Protein AF-0000000087746411 (afdb_homodimer)

Solvent-accessible surface area (backbone atoms only — not comparable to full-atom values): 18652 Å² total; per-residue (Å²): 129,82,69,64,44,38,65,48,53,48,48,49,44,59,66,48,56,76,48,62,50,35,29,86,57,81,74,53,69,68,58,51,48,56,21,48,53,40,20,49,51,41,71,32,63,93,66,43,63,28,45,40,37,30,30,57,72,47,72,63,37,49,50,29,51,44,63,33,34,79,50,75,46,65,67,40,37,76,39,44,34,38,38,25,24,25,55,87,52,30,46,53,36,83,93,77,55,51,72,39,24,50,35,30,42,27,32,19,50,46,36,24,48,52,36,30,36,36,70,63,29,31,32,28,92,41,57,72,53,51,58,65,52,44,35,61,58,26,57,50,54,90,60,49,39,75,62,35,40,35,40,36,26,34,41,59,56,82,82,70,66,68,82,86,84,58,73,55,66,78,76,34,46,29,80,37,49,109,128,83,68,64,44,37,64,49,52,48,48,49,46,61,65,48,54,76,48,62,51,34,28,85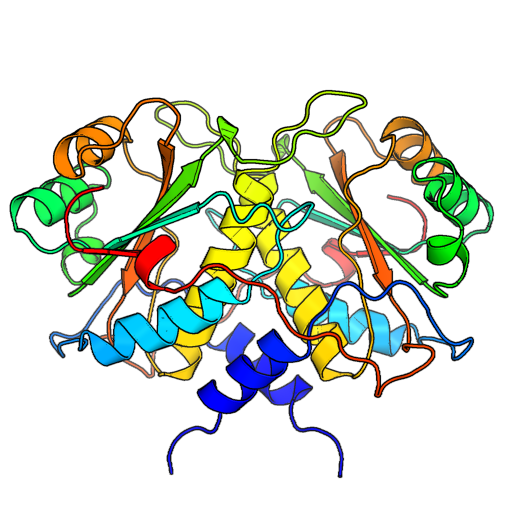,58,82,75,52,69,68,58,52,48,55,22,49,52,41,20,50,52,41,70,33,63,92,66,46,64,30,46,39,36,29,30,55,74,47,73,63,37,49,48,28,51,43,62,34,34,81,47,74,46,65,69,40,38,76,38,42,34,39,37,24,25,24,57,88,51,30,48,53,36,82,93,76,55,53,71,39,28,50,36,32,41,26,31,19,51,45,36,24,47,52,36,29,35,37,69,63,28,31,30,25,90,42,59,73,53,51,57,65,51,45,36,61,57,26,56,51,54,90,60,50,40,76,62,34,39,34,42,35,26,34,42,59,55,82,80,70,67,70,80,85,85,60,74,54,66,78,76,34,46,29,80,38,48,108

pLDDT: mean 97.4, std 6.21, range [35.0, 99.0]

Radius of gyration: 19.49 Å; Cα contacts (8 Å, |Δi|>4): 731; chains: 2; bounding box: 37×57×51 Å

Foldseek 3Di:
DPPCVVVVVVVLVFLADAFQAFDPDDDDPVLLVQLLVQLVVFDADVRLLFKDKDKDDDPLLLCLVCVQPVDDSLNNFNIKIFIKGQQVSHDADDPPRRGCRCVRSVRSVVSSSSSLVVVQKYKHWAQRGDFPSNCVSRVPDPRIGRRTMIRIHHHPDSVPRDGDDDDDPVVVDDDPDD/DPPCVVVVLVVLVFLADAFQAFDPDDDDPVLLVQLLVQLVVFDADVRLLFKDKDKDDDPLLLCLVCVQPVDDSLNNFNIKIFIKGQQVSHDADDPPRRGCRCVRSVRSVVSSSSSLVVVQKYKHWDQRGDFPSNCVSRVPDPRIGRRTMIRIHHHPDSVPRDGDDDDDPVVPDDDPDD

Secondary structure (DSSP, 8-state):
---THHHHHHHHHHH--B---B-SPPPPHHHHHHHHHHHHT---GGG---EEEEEP-SHHHHHHHHHHS--SGGGG-SEEEEEEEEGGGS-B-TTT--B-HHHHHHHHHHHHHHHHHHTT-EE--B--S-HHHHHHHHTPPTTEEEEEEEEEE-BSSTT-PPPP----HHHHEEES--/---THHHHHHHHHHH--B---B-SPPPPHHHHHHHHHHHHT---GGG---EEEEEP-SHHHHHHHHHHS--SGGGG-SEEEEEEEEGGGS-B-TTT--B-HHHHHHHHHHHHHHHHHHTT-EE--B--S-HHHHHHHHTPPTTEEEEEEEEEE-BSSTT-PPPP----HHHHEEES--

Sequence (356 aa):
MQSNAYPQLYRLSQLRYSCRDYSDRPVSRDTLRSVLDVARLAPSACNRQPWVFLVADSAEQREAITGSYDRQWIRTAPEFIVACGIHDEAWHRGCDGKDHTDVDLSIAIEHLCLAATSLELGTCWVCNFVPAPIAEAFGLPAGVEPVAIIPIGYPADPQAVPEKKRKSLDEIVRWGKFMQSNAYPQLYRLSQLRYSCRDYSDRPVSRDTLRSVLDVARLAPSACNRQPWVFLVADSAEQREAITGSYDRQWIRTAPEFIVACGIHDEAWHRGCDGKDHTDVDLSIAIEHLCLAATSLELGTCWVCNFVPAPIAEAFGLPAGVEPVAIIPIGYPADPQAVPEKKRKSLDEIVRWGKF

Structure (mmCIF, N/CA/C/O backbone):
data_AF-0000000087746411-model_v1
#
loop_
_entity.id
_entity.type
_entity.pdbx_description
1 polymer Nitroreductase
#
loop_
_atom_site.group_PDB
_atom_site.id
_atom_site.type_symbol
_atom_site.label_atom_id
_atom_site.label_alt_id
_atom_site.label_comp_id
_atom_site.label_asym_id
_atom_site.label_entity_id
_atom_site.label_seq_id
_atom_site.pdbx_PDB_ins_code
_atom_site.Cartn_x
_atom_site.Cartn_y
_atom_site.Cartn_z
_atom_site.occupancy
_atom_site.B_iso_or_equiv
_atom_site.auth_seq_id
_atom_site.auth_comp_id
_atom_site.auth_asym_id
_atom_site.auth_atom_id
_atom_site.pdbx_PDB_model_num
ATOM 1 N N . MET A 1 1 ? -9.594 -0.313 27.875 1 35.03 1 MET A N 1
ATOM 2 C CA . MET A 1 1 ? -8.703 -1.418 27.531 1 35.03 1 MET A CA 1
ATOM 3 C C . MET A 1 1 ? -7.945 -1.127 26.234 1 35.03 1 MET A C 1
ATOM 5 O O . MET A 1 1 ? -8.555 -0.848 25.203 1 35.03 1 MET A O 1
ATOM 9 N N . GLN A 1 2 ? -6.711 -0.755 26.25 1 52.28 2 GLN A N 1
ATOM 10 C CA . GLN A 1 2 ? -5.977 -0.068 25.203 1 52.28 2 GLN A CA 1
ATOM 11 C C . GLN A 1 2 ? -5.871 -0.937 23.953 1 52.28 2 GLN A C 1
ATOM 13 O O . GLN A 1 2 ? -5.504 -2.109 24.031 1 52.28 2 GLN A O 1
ATOM 18 N N . SER A 1 3 ? -6.664 -0.689 22.859 1 76.12 3 SER A N 1
ATOM 19 C CA . SER A 1 3 ? -6.746 -1.493 21.641 1 76.12 3 SER A CA 1
ATOM 20 C C . SER A 1 3 ? -5.375 -2.021 21.234 1 76.12 3 SER A C 1
ATOM 22 O O . SER A 1 3 ? -4.375 -1.305 21.328 1 76.12 3 SER A O 1
ATOM 24 N N . ASN A 1 4 ? -5.152 -3.387 21.406 1 91.88 4 ASN A N 1
ATOM 25 C CA . ASN A 1 4 ? -3.912 -4.031 20.984 1 91.88 4 ASN A CA 1
ATOM 26 C C . ASN A 1 4 ? -3.713 -3.938 19.469 1 91.88 4 ASN A C 1
ATOM 28 O O . ASN A 1 4 ? -2.891 -4.66 18.906 1 91.88 4 ASN A O 1
ATOM 32 N N . ALA A 1 5 ? -4.5 -3.023 18.953 1 95.31 5 ALA A N 1
ATOM 33 C CA . ALA A 1 5 ? -4.5 -2.949 17.5 1 95.31 5 ALA A CA 1
ATOM 34 C C . ALA A 1 5 ? -3.16 -2.438 16.969 1 95.31 5 ALA A C 1
ATOM 36 O O . ALA A 1 5 ? -2.578 -3.027 16.062 1 95.31 5 ALA A O 1
ATOM 37 N N . TYR A 1 6 ? -2.615 -1.4 17.609 1 97.81 6 TYR A N 1
ATOM 38 C CA . TYR A 1 6 ? -1.377 -0.81 17.109 1 97.81 6 TYR A CA 1
ATOM 39 C C . TYR A 1 6 ? -0.201 -1.757 17.328 1 97.81 6 TYR A C 1
ATOM 41 O O . TYR A 1 6 ? 0.521 -2.076 16.375 1 97.81 6 TYR A O 1
ATOM 49 N N . PRO A 1 7 ? -0.023 -2.264 18.5 1 97.5 7 PRO A N 1
ATOM 50 C CA . PRO A 1 7 ? 1.103 -3.188 18.656 1 97.5 7 PRO A CA 1
ATOM 51 C C . PRO A 1 7 ? 1.005 -4.398 17.734 1 97.5 7 PRO A C 1
ATOM 53 O O . PRO A 1 7 ? 2.027 -4.918 17.281 1 97.5 7 PRO A O 1
ATOM 56 N N . GLN A 1 8 ? -0.146 -4.824 17.469 1 97.25 8 GLN A N 1
ATOM 57 C CA . GLN A 1 8 ? -0.32 -5.977 16.594 1 97.25 8 GLN A CA 1
ATOM 58 C C . GLN A 1 8 ? 0.02 -5.625 15.148 1 97.25 8 GLN A C 1
ATOM 60 O O . GLN A 1 8 ? 0.644 -6.418 14.438 1 97.25 8 GLN A O 1
ATOM 65 N N . LEU A 1 9 ? -0.445 -4.445 14.703 1 98.44 9 LEU A N 1
ATOM 66 C CA . LEU A 1 9 ? -0.088 -4.004 13.359 1 98.44 9 LEU A CA 1
ATOM 67 C C . LEU A 1 9 ? 1.418 -3.801 13.234 1 98.44 9 LEU A C 1
ATOM 69 O O . LEU A 1 9 ? 2.018 -4.168 12.219 1 98.44 9 LEU A O 1
ATOM 73 N N . TYR A 1 10 ? 2.006 -3.211 14.25 1 98.19 10 TYR A N 1
ATOM 74 C CA . TYR A 1 10 ? 3.449 -3 14.258 1 98.19 10 TYR A CA 1
ATOM 75 C C . TYR A 1 10 ? 4.191 -4.324 14.148 1 98.19 10 TYR A C 1
ATOM 77 O O . TYR A 1 10 ? 5.121 -4.457 13.344 1 98.19 10 TYR A O 1
ATOM 85 N N . ARG A 1 11 ? 3.76 -5.258 14.898 1 97.12 11 ARG A N 1
ATOM 86 C CA . ARG A 1 11 ? 4.383 -6.578 14.875 1 97.12 11 ARG A CA 1
ATOM 87 C C . ARG A 1 11 ? 4.207 -7.242 13.516 1 97.12 11 ARG A C 1
ATOM 89 O O . ARG A 1 11 ? 5.141 -7.848 12.984 1 97.12 11 ARG A O 1
ATOM 96 N N . LEU A 1 12 ? 3.016 -7.141 12.984 1 97.88 12 LEU A N 1
ATOM 97 C CA . LEU A 1 12 ? 2.754 -7.699 11.664 1 97.88 12 LEU A CA 1
ATOM 98 C C . LEU A 1 12 ? 3.686 -7.09 10.625 1 97.88 12 LEU A C 1
ATOM 100 O O . LEU A 1 12 ? 4.188 -7.797 9.742 1 97.88 12 LEU A O 1
ATOM 104 N N . SER A 1 13 ? 3.895 -5.762 10.703 1 98.38 13 SER A N 1
ATOM 105 C CA . SER A 1 13 ? 4.785 -5.055 9.789 1 98.38 13 SER A CA 1
ATOM 106 C C . SER A 1 13 ? 6.23 -5.508 9.961 1 98.38 13 SER A C 1
ATOM 108 O O . SER A 1 13 ? 6.996 -5.535 8.992 1 98.38 13 SER A O 1
ATOM 110 N N . GLN A 1 14 ? 6.621 -5.906 11.156 1 97.69 14 GLN A N 1
ATOM 111 C CA . GLN A 1 14 ? 7.953 -6.43 11.438 1 97.69 14 GLN A CA 1
ATOM 112 C C . GLN A 1 14 ? 8.117 -7.848 10.891 1 97.69 14 GLN A C 1
ATOM 114 O O . GLN A 1 14 ? 9.195 -8.219 10.43 1 97.69 14 GLN A O 1
ATOM 119 N N . LEU A 1 15 ? 7.047 -8.57 10.969 1 97.81 15 LEU A N 1
ATOM 120 C CA . LEU A 1 15 ? 7.09 -9.984 10.609 1 97.81 15 LEU A CA 1
ATOM 121 C C . LEU A 1 15 ? 7 -10.164 9.102 1 97.81 15 LEU A C 1
ATOM 123 O O . LEU A 1 15 ? 7.484 -11.164 8.555 1 97.81 15 LEU A O 1
ATOM 127 N N . ARG A 1 16 ? 6.305 -9.219 8.43 1 98.44 16 ARG A N 1
ATOM 128 C CA . ARG A 1 16 ? 6.262 -9.273 6.969 1 98.44 16 ARG A CA 1
ATOM 129 C C . ARG A 1 16 ? 7.652 -9.109 6.375 1 98.44 16 ARG A C 1
ATOM 131 O O . ARG A 1 16 ? 8.367 -8.164 6.715 1 98.44 16 ARG A O 1
ATOM 138 N N . TYR A 1 17 ? 8.102 -9.992 5.516 1 98.44 17 TYR A N 1
ATOM 139 C CA . TYR A 1 17 ? 9.383 -9.922 4.812 1 98.44 17 TYR A CA 1
ATOM 140 C C . TYR A 1 17 ? 9.273 -10.547 3.424 1 98.44 17 TYR A C 1
ATOM 142 O O . TYR A 1 17 ? 8.258 -11.164 3.094 1 98.44 17 TYR A O 1
ATOM 150 N N . SER A 1 18 ? 10.25 -10.266 2.631 1 98.62 18 SER A N 1
ATOM 151 C CA . SER A 1 18 ? 10.312 -10.93 1.332 1 98.62 18 SER A CA 1
ATOM 152 C C . SER A 1 18 ? 10.766 -12.375 1.471 1 98.62 18 SER A C 1
ATOM 154 O O . SER A 1 18 ? 11.961 -12.656 1.489 1 98.62 18 SER A O 1
ATOM 156 N N . CYS A 1 19 ? 9.781 -13.258 1.541 1 98.75 19 CYS A N 1
ATOM 157 C CA . CYS A 1 19 ? 10.047 -14.688 1.674 1 98.75 19 CYS A CA 1
ATOM 158 C C . CYS A 1 19 ? 10.5 -15.281 0.346 1 98.75 19 CYS A C 1
ATOM 160 O O . CYS A 1 19 ? 9.812 -15.141 -0.667 1 98.75 19 CYS A O 1
ATOM 162 N N . ARG A 1 20 ? 11.617 -15.992 0.37 1 98.56 20 ARG A N 1
ATOM 163 C CA . ARG A 1 20 ? 12.164 -16.516 -0.879 1 98.56 20 ARG A CA 1
ATOM 164 C C . ARG A 1 20 ? 12.547 -17.984 -0.738 1 98.56 20 ARG A C 1
ATOM 166 O O . ARG A 1 20 ? 13.453 -18.469 -1.42 1 98.56 20 ARG A O 1
ATOM 173 N N . ASP A 1 21 ? 11.984 -18.609 0.173 1 98.69 21 ASP A N 1
ATOM 174 C CA . ASP A 1 21 ? 12.117 -20.031 0.432 1 98.69 21 ASP A CA 1
ATOM 175 C C . ASP A 1 21 ? 10.852 -20.594 1.086 1 98.69 21 ASP A C 1
ATOM 177 O O . ASP A 1 21 ? 10.562 -20.281 2.242 1 98.69 21 ASP A O 1
ATOM 181 N N . TYR A 1 22 ? 10.117 -21.5 0.367 1 98.75 22 TYR A N 1
ATOM 182 C CA . TYR A 1 22 ? 8.812 -21.969 0.819 1 98.75 22 T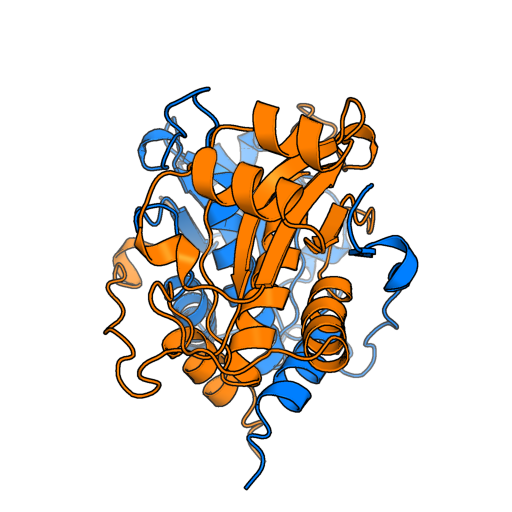YR A CA 1
ATOM 183 C C . TYR A 1 22 ? 8.836 -23.469 1.088 1 98.75 22 TYR A C 1
ATOM 185 O O . TYR A 1 22 ? 9.586 -24.219 0.452 1 98.75 22 TYR A O 1
ATOM 193 N N . SER A 1 23 ? 8.062 -23.859 2.033 1 98.44 23 SER A N 1
ATOM 194 C CA . SER A 1 23 ? 7.84 -25.281 2.262 1 98.44 23 SER A CA 1
ATOM 195 C C . SER A 1 23 ? 6.922 -25.875 1.203 1 98.44 23 SER A C 1
ATOM 197 O O . SER A 1 23 ? 6.324 -25.141 0.408 1 98.44 23 SER A O 1
ATOM 199 N N . ASP A 1 24 ? 6.676 -27.188 1.281 1 96.94 24 ASP A N 1
ATOM 200 C CA . ASP A 1 24 ? 5.805 -27.875 0.335 1 96.94 24 ASP A CA 1
ATOM 201 C C . ASP A 1 24 ? 4.367 -27.906 0.844 1 96.94 24 ASP A C 1
ATOM 203 O O . ASP A 1 24 ? 3.484 -28.469 0.183 1 96.94 24 ASP A O 1
ATOM 207 N N . ARG A 1 25 ? 4.152 -27.312 1.982 1 97.81 25 ARG A N 1
ATOM 208 C CA . ARG A 1 25 ? 2.793 -27.297 2.514 1 97.81 25 ARG A CA 1
ATOM 209 C C . ARG A 1 25 ? 1.85 -26.547 1.573 1 97.81 25 ARG A C 1
ATOM 211 O O . ARG A 1 25 ? 2.111 -25.406 1.199 1 97.81 25 ARG A O 1
ATOM 218 N N . PRO A 1 26 ? 0.8 -27.25 1.175 1 97.75 26 PRO A N 1
ATOM 219 C CA . PRO A 1 26 ? -0.114 -26.594 0.241 1 97.75 26 PRO A CA 1
ATOM 220 C C . PRO A 1 26 ? -0.865 -25.422 0.879 1 97.75 26 PRO A C 1
ATOM 222 O O . PRO A 1 26 ? -1.064 -25.406 2.096 1 97.75 26 PRO A O 1
ATOM 225 N N . VAL A 1 27 ? -1.202 -24.5 0.091 1 98.62 27 VAL A N 1
ATOM 226 C CA . VAL A 1 27 ? 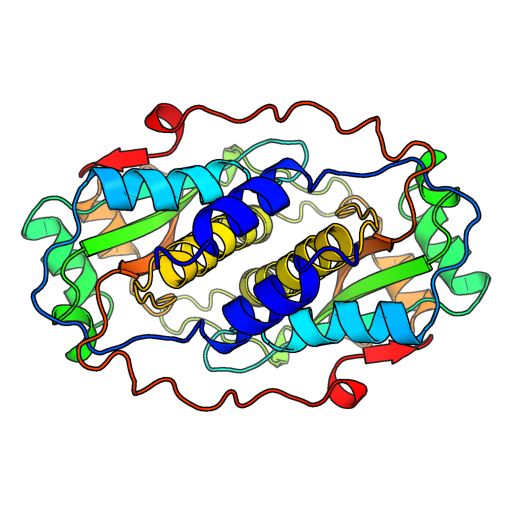-2.09 -23.406 0.476 1 98.62 27 VAL A CA 1
ATOM 227 C C . VAL A 1 27 ? -3.482 -23.656 -0.101 1 98.62 27 VAL A C 1
ATOM 229 O O . VAL A 1 27 ? -3.646 -23.766 -1.317 1 98.62 27 VAL A O 1
ATOM 232 N N . SER A 1 28 ? -4.449 -23.703 0.677 1 98.38 28 SER A N 1
ATOM 233 C CA . SER A 1 28 ? -5.797 -24 0.205 1 98.38 28 SER A CA 1
ATOM 234 C C . SER A 1 28 ? -6.398 -22.797 -0.538 1 98.38 28 SER A C 1
ATOM 236 O O . SER A 1 28 ? -6.008 -21.656 -0.303 1 98.38 28 SER A O 1
ATOM 238 N N . ARG A 1 29 ? -7.32 -23.094 -1.35 1 97.94 29 ARG A N 1
ATOM 239 C CA . ARG A 1 29 ? -8.055 -22.031 -2.035 1 97.94 29 ARG A CA 1
ATOM 240 C C . ARG A 1 29 ? -8.758 -21.125 -1.038 1 97.94 29 ARG A C 1
ATOM 242 O O . ARG A 1 29 ? -8.844 -19.906 -1.247 1 97.94 29 ARG A O 1
ATOM 249 N N . ASP A 1 30 ? -9.297 -21.703 -0.008 1 98.38 30 ASP A N 1
ATOM 250 C CA . ASP A 1 30 ? -9.984 -20.922 1.017 1 98.38 30 ASP A CA 1
ATOM 251 C C . ASP A 1 30 ? -9.023 -19.938 1.684 1 98.38 30 ASP A C 1
ATOM 253 O O . ASP A 1 30 ? -9.398 -18.797 1.98 1 98.38 30 ASP A O 1
ATOM 257 N N . THR A 1 31 ? -7.824 -20.375 1.965 1 98.69 31 THR A N 1
ATOM 258 C CA . THR A 1 31 ? -6.809 -19.5 2.539 1 98.69 31 THR A CA 1
ATOM 259 C C . THR A 1 31 ? -6.473 -18.359 1.585 1 98.69 31 THR A C 1
ATOM 261 O O . THR A 1 31 ? -6.383 -17.203 2 1 98.69 31 THR A O 1
ATOM 264 N N . LEU A 1 32 ? -6.332 -18.688 0.302 1 98.88 32 LEU A N 1
ATOM 265 C CA . LEU A 1 32 ? -6.066 -17.656 -0.694 1 98.88 32 LEU A CA 1
ATOM 266 C C . LEU A 1 32 ? -7.219 -16.656 -0.769 1 98.88 32 LEU A C 1
ATOM 268 O O . LEU A 1 32 ? -7 -15.453 -0.882 1 98.88 32 LEU A O 1
ATOM 272 N N . ARG A 1 33 ? -8.43 -17.172 -0.686 1 98.75 33 ARG A N 1
ATOM 273 C CA . ARG A 1 33 ? -9.594 -16.297 -0.712 1 98.75 33 ARG A CA 1
ATOM 274 C C . ARG A 1 33 ? -9.609 -15.359 0.494 1 98.75 33 ARG A C 1
ATOM 276 O O . ARG A 1 33 ? -9.969 -14.188 0.375 1 98.75 33 ARG A O 1
ATOM 283 N N . SER A 1 34 ? -9.242 -15.891 1.653 1 98.75 34 SER A N 1
ATOM 284 C CA . SER A 1 34 ? -9.18 -15.062 2.857 1 98.75 34 SER A CA 1
ATOM 285 C C . SER A 1 34 ? -8.18 -13.93 2.699 1 98.75 34 SER A C 1
ATOM 287 O O . SER A 1 34 ? -8.461 -12.789 3.07 1 98.75 34 SER A O 1
ATOM 289 N N . VAL A 1 35 ? -7.051 -14.227 2.154 1 98.88 35 VAL A N 1
ATOM 290 C CA . VAL A 1 35 ? -5.992 -13.25 1.918 1 98.88 35 VAL A CA 1
ATOM 291 C C . VAL A 1 35 ? -6.48 -12.188 0.928 1 98.88 35 VAL A C 1
ATOM 293 O O . VAL A 1 35 ? -6.32 -10.992 1.162 1 98.88 35 VAL A O 1
ATOM 296 N N . LEU A 1 36 ? -7.109 -12.633 -0.107 1 98.94 36 LEU A N 1
ATOM 297 C CA . LEU A 1 36 ? -7.574 -11.75 -1.17 1 98.94 36 LEU A CA 1
ATOM 298 C C . LEU A 1 36 ? -8.766 -10.922 -0.702 1 98.94 36 LEU A C 1
ATOM 300 O O . LEU A 1 36 ? -9 -9.82 -1.217 1 98.94 36 LEU A O 1
ATOM 304 N N . ASP A 1 37 ? -9.508 -11.414 0.252 1 98.81 37 ASP A N 1
ATOM 305 C CA . ASP A 1 37 ? -10.633 -10.664 0.788 1 98.81 37 ASP A CA 1
ATOM 306 C C . ASP A 1 37 ? -10.164 -9.398 1.506 1 98.81 37 ASP A C 1
ATOM 308 O O . ASP A 1 37 ? -10.859 -8.383 1.515 1 98.81 37 ASP A O 1
ATOM 312 N N . VAL A 1 38 ? -9 -9.453 2.119 1 98.88 38 VAL A N 1
ATOM 313 C CA . VAL A 1 38 ? -8.445 -8.25 2.744 1 98.88 38 VAL A CA 1
ATOM 314 C C . VAL A 1 38 ? -7.996 -7.266 1.668 1 98.88 38 VAL A C 1
ATOM 316 O O . VAL A 1 38 ? -8.18 -6.055 1.809 1 98.88 38 VAL A O 1
ATOM 319 N N . ALA A 1 39 ? -7.398 -7.742 0.587 1 98.94 39 ALA A N 1
ATOM 320 C CA . ALA A 1 39 ? -7.043 -6.887 -0.543 1 98.94 39 ALA A CA 1
ATOM 321 C C . ALA A 1 39 ? -8.266 -6.152 -1.08 1 98.94 39 ALA A C 1
ATOM 323 O O . ALA A 1 39 ? -8.188 -4.977 -1.439 1 98.94 39 ALA A O 1
ATOM 324 N N . ARG A 1 40 ? -9.367 -6.828 -1.089 1 98.69 40 ARG A N 1
ATOM 325 C CA . ARG A 1 40 ? -10.633 -6.293 -1.58 1 98.69 40 ARG A CA 1
ATOM 326 C C . ARG A 1 40 ? -11.062 -5.07 -0.773 1 98.69 40 ARG A C 1
ATOM 328 O O . ARG A 1 40 ? -11.773 -4.203 -1.28 1 98.69 40 ARG A O 1
ATOM 335 N N . LEU A 1 41 ? -10.641 -4.957 0.427 1 98.75 41 LEU A N 1
ATOM 336 C CA . LEU A 1 41 ? -11.078 -3.902 1.335 1 98.75 41 LEU A CA 1
ATOM 337 C C . LEU A 1 41 ? -10.219 -2.652 1.164 1 98.75 41 LEU A C 1
ATOM 339 O O . LEU A 1 41 ? -10.523 -1.604 1.737 1 98.75 41 LEU A O 1
ATOM 343 N N . ALA A 1 42 ? -9.156 -2.74 0.353 1 98.88 42 ALA A N 1
ATOM 344 C CA . ALA A 1 42 ? -8.227 -1.63 0.174 1 98.88 42 ALA A CA 1
ATOM 345 C C . ALA A 1 42 ? -8.93 -0.41 -0.41 1 98.88 42 ALA A C 1
ATOM 347 O O . ALA A 1 42 ? -9.859 -0.546 -1.211 1 98.88 42 ALA A O 1
ATOM 348 N N . PRO A 1 43 ? -8.531 0.798 -0.008 1 98.88 43 PRO A N 1
ATOM 349 C CA . PRO A 1 43 ? -9.031 2 -0.68 1 98.88 43 PRO A CA 1
ATOM 350 C C . PRO A 1 43 ? -8.5 2.148 -2.102 1 98.88 43 PRO A C 1
ATOM 352 O O . PRO A 1 43 ? -7.488 1.53 -2.455 1 98.88 43 PRO A O 1
ATOM 355 N N . SER A 1 44 ? -9.211 2.854 -2.908 1 98.88 44 SER A N 1
ATOM 356 C CA . SER A 1 44 ? -8.797 3.273 -4.242 1 98.88 44 SER A CA 1
ATOM 357 C C . SER A 1 44 ? -9.359 4.648 -4.59 1 98.88 44 SER A C 1
ATOM 359 O O . SER A 1 44 ? -10.383 5.062 -4.035 1 98.88 44 SER A O 1
ATOM 361 N N . ALA A 1 45 ? -8.578 5.328 -5.387 1 98.88 45 ALA A N 1
ATOM 362 C CA . ALA A 1 45 ? -9.023 6.652 -5.816 1 98.88 45 ALA A CA 1
ATOM 363 C C . ALA A 1 45 ? -10.422 6.59 -6.426 1 98.88 45 ALA A C 1
ATOM 365 O O . ALA A 1 45 ? -10.672 5.797 -7.34 1 98.88 45 ALA A O 1
ATOM 366 N N . CYS A 1 46 ? -11.352 7.414 -5.785 1 98.56 46 CYS A N 1
ATOM 367 C CA . CYS A 1 46 ? -12.734 7.504 -6.242 1 98.56 46 CYS A CA 1
ATOM 368 C C . CYS A 1 46 ? -13.414 6.137 -6.203 1 98.56 46 CYS A C 1
ATOM 370 O O . CYS A 1 46 ? -14.367 5.891 -6.945 1 98.56 46 CYS A O 1
ATOM 372 N N . ASN A 1 47 ? -12.852 5.23 -5.449 1 98.62 47 ASN A N 1
ATOM 373 C CA . ASN A 1 47 ? -13.375 3.879 -5.277 1 98.62 47 ASN A CA 1
ATOM 374 C C . ASN A 1 47 ? -13.461 3.135 -6.605 1 98.62 47 ASN A C 1
ATOM 376 O O . ASN A 1 47 ? -14.375 2.332 -6.812 1 98.62 47 ASN A O 1
ATOM 380 N N . ARG A 1 48 ? -12.469 3.357 -7.48 1 98.81 48 ARG A N 1
ATOM 381 C CA . ARG A 1 48 ? -12.5 2.764 -8.812 1 98.81 48 ARG A CA 1
ATOM 382 C C . ARG A 1 48 ? -12.07 1.302 -8.773 1 98.81 48 ARG A C 1
ATOM 384 O O . ARG A 1 48 ? -12.398 0.527 -9.672 1 98.81 48 ARG A O 1
ATOM 391 N N . GLN A 1 49 ? -11.273 0.915 -7.832 1 98.88 49 GLN A N 1
ATOM 392 C CA . GLN A 1 49 ? -10.836 -0.465 -7.652 1 98.88 49 GLN A CA 1
ATOM 393 C C . GLN A 1 49 ? -10.336 -1.059 -8.969 1 98.88 49 GLN A C 1
ATOM 395 O O . GLN A 1 49 ? -10.781 -2.135 -9.375 1 98.88 49 GLN A O 1
ATOM 400 N N . PRO A 1 50 ? -9.312 -0.36 -9.578 1 98.88 50 PRO A N 1
ATOM 401 C CA . PRO A 1 50 ? -8.875 -0.719 -10.93 1 98.88 50 PRO A CA 1
ATOM 402 C C . PRO A 1 50 ? -7.898 -1.892 -10.938 1 98.88 50 PRO A C 1
ATOM 404 O O . PRO A 1 50 ? -6.777 -1.762 -11.445 1 98.88 50 PRO A O 1
ATOM 407 N N . TRP A 1 51 ? -8.328 -3.064 -10.5 1 98.94 51 TRP A N 1
ATOM 408 C CA . TRP A 1 51 ? -7.379 -4.164 -10.375 1 98.94 51 TRP A CA 1
ATOM 409 C C . TRP A 1 51 ? -8.062 -5.504 -10.609 1 98.94 51 TRP A C 1
ATOM 411 O O . TRP A 1 51 ? -9.289 -5.609 -10.5 1 98.94 51 TRP A O 1
ATOM 421 N N . VAL A 1 52 ? -7.289 -6.441 -10.961 1 98.88 52 VAL A N 1
ATOM 422 C CA . VAL A 1 52 ? -7.652 -7.855 -10.992 1 98.88 52 VAL A CA 1
ATOM 423 C C . VAL A 1 52 ? -6.484 -8.703 -10.492 1 98.88 52 VAL A C 1
ATOM 425 O O . VAL A 1 52 ? -5.324 -8.414 -10.797 1 98.88 52 VAL A O 1
ATOM 428 N N . PHE A 1 53 ? -6.781 -9.688 -9.703 1 98.94 53 PHE A N 1
ATOM 429 C CA . PHE A 1 53 ? -5.809 -10.648 -9.211 1 98.94 53 PHE A CA 1
ATOM 430 C C . PHE A 1 53 ? -5.988 -12 -9.898 1 98.94 53 PHE A C 1
ATOM 432 O O . PHE A 1 53 ? -7.062 -12.602 -9.82 1 98.94 53 PHE A O 1
ATOM 439 N N . LEU A 1 54 ? -4.957 -12.445 -10.555 1 98.94 54 LEU A N 1
ATOM 440 C CA . LEU A 1 54 ? -4.98 -13.727 -11.25 1 98.94 54 LEU A CA 1
ATOM 441 C C . LEU A 1 54 ? -4.215 -14.781 -10.469 1 98.94 54 LEU A C 1
ATOM 443 O O . LEU A 1 54 ? -3.031 -14.602 -10.164 1 98.94 54 LEU A O 1
ATOM 447 N N . VAL A 1 55 ? -4.859 -15.859 -10.125 1 98.94 55 VAL A N 1
ATOM 448 C CA . VAL A 1 55 ? -4.223 -16.984 -9.438 1 98.94 55 VAL A CA 1
ATOM 449 C C . VAL A 1 55 ? -3.822 -18.047 -10.445 1 98.94 55 VAL A C 1
ATOM 451 O O . VAL A 1 55 ? -4.66 -18.531 -11.211 1 98.94 55 VAL A O 1
ATOM 454 N N . ALA A 1 56 ? -2.559 -18.375 -10.461 1 98.81 56 ALA A N 1
ATOM 455 C CA . ALA A 1 56 ? -2.086 -19.391 -11.391 1 98.81 56 ALA A CA 1
ATOM 456 C C . ALA A 1 56 ? -2.684 -20.766 -11.055 1 98.81 56 ALA A C 1
ATOM 458 O O . ALA A 1 56 ? -2.713 -21.156 -9.891 1 98.81 56 ALA A O 1
ATOM 459 N N . ASP A 1 57 ? -3.148 -21.406 -12.078 1 97.88 57 ASP A N 1
ATOM 460 C CA . ASP A 1 57 ? -3.752 -22.719 -11.82 1 97.88 57 ASP A CA 1
ATOM 461 C C . ASP A 1 57 ? -3.326 -23.734 -12.867 1 97.88 57 ASP A C 1
ATOM 463 O O . ASP A 1 57 ? -3.969 -24.781 -13.023 1 97.88 57 ASP A O 1
ATOM 467 N N . SER A 1 58 ? -2.248 -23.422 -13.641 1 98.12 58 SER A N 1
ATOM 468 C CA . SER A 1 58 ? -1.749 -24.359 -14.648 1 98.12 58 SER A CA 1
ATOM 469 C C . SER A 1 58 ? -0.224 -24.359 -14.68 1 98.12 58 SER A C 1
ATOM 471 O O . SER A 1 58 ? 0.419 -23.406 -14.258 1 98.12 58 SER A O 1
ATOM 473 N N . ALA A 1 59 ? 0.318 -25.453 -15.195 1 97.88 59 ALA A N 1
ATOM 474 C CA . ALA A 1 59 ? 1.763 -25.578 -15.367 1 97.88 59 ALA A CA 1
ATOM 475 C C . ALA A 1 59 ? 2.301 -24.516 -16.312 1 97.88 59 ALA A C 1
ATOM 477 O O . ALA A 1 59 ? 3.412 -24 -16.125 1 97.88 59 ALA A O 1
ATOM 478 N N . GLU A 1 60 ? 1.546 -24.188 -17.297 1 98.25 60 GLU A N 1
ATOM 479 C CA . GLU A 1 60 ? 1.93 -23.172 -18.266 1 98.25 60 GLU A CA 1
ATOM 480 C C . GLU A 1 60 ? 2.117 -21.812 -17.578 1 98.25 60 GLU A C 1
ATOM 482 O O . GLU A 1 60 ? 3.107 -21.125 -17.828 1 98.25 60 GLU A O 1
ATOM 487 N N . GLN A 1 61 ? 1.183 -21.438 -16.781 1 98.75 61 GLN A N 1
ATOM 488 C CA . GLN A 1 61 ? 1.246 -20.156 -16.078 1 98.75 61 GLN A CA 1
ATOM 489 C C . GLN A 1 61 ? 2.414 -20.141 -15.094 1 98.75 61 GLN A C 1
ATOM 491 O O . GLN A 1 61 ? 3.129 -19.141 -15 1 98.75 61 GLN A O 1
ATOM 496 N N . ARG A 1 62 ? 2.621 -21.188 -14.422 1 98.44 62 ARG A N 1
ATOM 497 C CA . ARG A 1 62 ? 3.748 -21.281 -13.5 1 98.44 62 ARG A CA 1
ATOM 498 C C . ARG A 1 62 ? 5.074 -21.141 -14.242 1 98.44 62 ARG A C 1
ATOM 500 O O . ARG A 1 62 ? 5.984 -20.453 -13.773 1 98.44 62 ARG A O 1
ATOM 507 N N . GLU A 1 63 ? 5.176 -21.797 -15.359 1 98.31 63 GLU A N 1
ATOM 508 C CA . GLU A 1 63 ? 6.391 -21.719 -16.172 1 98.31 63 GLU A CA 1
ATOM 509 C C . GLU A 1 63 ? 6.617 -20.312 -16.688 1 98.31 63 GLU A C 1
ATOM 511 O O . GLU A 1 63 ? 7.75 -19.828 -16.734 1 98.31 63 GLU A O 1
ATOM 516 N N . ALA A 1 64 ? 5.559 -19.672 -17.156 1 98.62 64 ALA A N 1
ATOM 517 C CA . ALA A 1 64 ? 5.664 -18.297 -17.609 1 98.62 64 ALA A CA 1
ATOM 518 C C . ALA A 1 64 ? 6.168 -17.391 -16.484 1 98.62 64 ALA A C 1
ATOM 520 O O . ALA A 1 64 ? 7.023 -16.531 -16.703 1 98.62 64 ALA A O 1
ATOM 521 N N . ILE A 1 65 ? 5.641 -17.594 -15.266 1 98.81 65 ILE A N 1
ATOM 522 C CA . ILE A 1 65 ? 6.02 -16.797 -14.109 1 98.81 65 ILE A CA 1
ATOM 523 C C . ILE A 1 65 ? 7.496 -17.031 -13.781 1 98.81 65 ILE A C 1
ATOM 525 O O . ILE A 1 65 ? 8.273 -16.078 -13.719 1 98.81 65 ILE A O 1
ATOM 529 N N . THR A 1 66 ? 7.902 -18.25 -13.648 1 98.44 66 THR A N 1
ATOM 530 C CA . THR A 1 66 ? 9.258 -18.562 -13.195 1 98.44 66 THR A CA 1
ATOM 531 C C . THR A 1 66 ? 10.273 -18.281 -14.297 1 98.44 66 THR A C 1
ATOM 533 O O . THR A 1 66 ? 11.438 -17.984 -14.008 1 98.44 66 THR A O 1
ATOM 536 N N . GLY A 1 67 ? 9.867 -18.281 -15.547 1 98.19 67 GLY A N 1
ATOM 537 C CA . GLY A 1 67 ? 10.727 -17.953 -16.672 1 98.19 67 GLY A CA 1
ATOM 538 C C . GLY A 1 67 ? 10.922 -16.453 -16.844 1 98.19 67 GLY A C 1
ATOM 539 O O . GLY A 1 67 ? 11.969 -16.016 -17.328 1 98.19 67 GLY A O 1
ATOM 540 N N . SER A 1 68 ? 9.93 -15.648 -16.5 1 98.12 68 SER A N 1
ATOM 541 C CA . SER A 1 68 ? 9.977 -14.203 -16.672 1 98.12 68 SER A CA 1
ATOM 542 C C . SER A 1 68 ? 10.836 -13.539 -15.602 1 98.12 68 SER A C 1
ATOM 544 O O . SER A 1 68 ? 11.242 -12.383 -15.758 1 98.12 68 SER A O 1
ATOM 546 N N . TYR A 1 69 ? 10.984 -14.172 -14.516 1 97 69 TYR A N 1
ATOM 547 C CA . TYR A 1 69 ? 11.859 -13.867 -13.391 1 97 69 TYR A CA 1
ATOM 548 C C . TYR A 1 69 ? 12.719 -15.07 -13.023 1 97 69 TYR A C 1
ATOM 550 O O . TYR A 1 69 ? 12.398 -15.805 -12.094 1 97 69 TYR A O 1
ATOM 558 N N . ASP A 1 70 ? 13.844 -15.211 -13.633 1 92.31 70 ASP A N 1
ATOM 559 C CA . ASP A 1 70 ? 14.562 -16.484 -13.633 1 92.31 70 ASP A CA 1
ATOM 560 C C . ASP A 1 70 ? 15.484 -16.578 -12.422 1 92.31 70 ASP A C 1
ATOM 562 O O . ASP A 1 70 ? 16.703 -16.516 -12.555 1 92.31 70 ASP A O 1
ATOM 566 N N . ARG A 1 71 ? 14.867 -16.766 -11.32 1 97.38 71 ARG A N 1
ATOM 567 C CA . ARG A 1 71 ? 15.562 -17.094 -10.078 1 97.38 71 ARG A CA 1
ATOM 568 C C . ARG A 1 71 ? 15.102 -18.453 -9.531 1 97.38 71 ARG A C 1
ATOM 570 O O . ARG A 1 71 ? 13.922 -18.781 -9.609 1 97.38 71 ARG A O 1
ATOM 577 N N . GLN A 1 72 ? 15.93 -19.141 -8.969 1 97.81 72 GLN A N 1
ATOM 578 C CA . GLN A 1 72 ? 15.648 -20.5 -8.516 1 97.81 72 GLN A CA 1
ATOM 579 C C . GLN A 1 72 ? 14.688 -20.5 -7.332 1 97.81 72 GLN A C 1
ATOM 581 O O . GLN A 1 72 ? 13.805 -21.359 -7.242 1 97.81 72 GLN A O 1
ATOM 586 N N . TRP A 1 73 ? 14.852 -19.547 -6.457 1 98.31 73 TRP A N 1
ATOM 587 C CA . TRP A 1 73 ? 14.086 -19.562 -5.215 1 98.31 73 TRP A CA 1
ATOM 588 C C . TRP A 1 73 ? 12.594 -19.484 -5.5 1 98.31 73 TRP A C 1
ATOM 590 O O . TRP A 1 73 ? 11.781 -20.062 -4.766 1 98.31 73 TRP A O 1
ATOM 600 N N . ILE A 1 74 ? 12.18 -18.766 -6.566 1 98.62 74 ILE A N 1
ATOM 601 C CA . ILE A 1 74 ? 10.758 -18.5 -6.781 1 98.62 74 ILE A CA 1
ATOM 602 C C . ILE A 1 74 ? 10.047 -19.797 -7.141 1 98.62 74 ILE A C 1
ATOM 604 O O . ILE A 1 74 ? 8.836 -19.922 -6.941 1 98.62 74 ILE A O 1
ATOM 608 N N . ARG A 1 75 ? 10.727 -20.766 -7.594 1 98.19 75 ARG A N 1
ATOM 609 C CA . ARG A 1 75 ? 10.18 -22.062 -7.996 1 98.19 75 ARG A CA 1
ATOM 610 C C . ARG A 1 75 ? 9.727 -22.859 -6.781 1 98.19 75 ARG A C 1
ATOM 612 O O . ARG A 1 75 ? 8.984 -23.844 -6.918 1 98.19 75 ARG A O 1
ATOM 619 N N . THR A 1 76 ? 10.172 -22.484 -5.582 1 98.44 76 THR A N 1
ATOM 620 C CA . THR A 1 76 ? 9.781 -23.188 -4.371 1 98.44 76 THR A CA 1
ATOM 621 C C . THR A 1 76 ? 8.383 -22.766 -3.922 1 98.44 76 THR A C 1
ATOM 623 O O . THR A 1 76 ? 7.766 -23.438 -3.09 1 98.44 76 THR A O 1
ATOM 626 N N . ALA A 1 77 ? 7.824 -21.703 -4.453 1 98.69 77 ALA A N 1
ATOM 627 C CA . ALA A 1 77 ? 6.512 -21.219 -4.035 1 98.69 77 ALA A CA 1
ATOM 628 C C . ALA A 1 77 ? 5.402 -22.125 -4.551 1 98.69 77 ALA A C 1
ATOM 630 O O . ALA A 1 77 ? 5.383 -22.5 -5.73 1 98.69 77 ALA A O 1
ATOM 631 N N . PRO A 1 78 ? 4.508 -22.484 -3.729 1 98.69 78 PRO A N 1
ATOM 632 C CA . PRO A 1 78 ? 3.432 -23.391 -4.16 1 98.69 78 PRO A CA 1
ATOM 633 C C . PRO A 1 78 ? 2.344 -22.672 -4.949 1 98.69 78 PRO A C 1
ATOM 635 O O . PRO A 1 78 ? 1.642 -23.281 -5.754 1 98.69 78 PRO A O 1
ATOM 638 N N . GLU A 1 79 ? 2.098 -21.359 -4.68 1 98.81 79 GLU A N 1
ATOM 639 C CA . GLU A 1 79 ? 1.052 -20.594 -5.344 1 98.81 79 GLU A CA 1
ATOM 640 C C . GLU A 1 79 ? 1.581 -19.25 -5.824 1 98.81 79 GLU A C 1
ATOM 642 O O . GLU A 1 79 ? 2.549 -18.719 -5.27 1 98.81 79 GLU A O 1
ATOM 647 N N . PHE A 1 80 ? 0.95 -18.75 -6.875 1 98.94 80 PHE A N 1
ATOM 648 C CA . PHE A 1 80 ? 1.28 -17.438 -7.426 1 98.94 80 PHE A CA 1
ATOM 649 C C . PHE A 1 80 ? 0.019 -16.609 -7.66 1 98.94 80 PHE A C 1
ATOM 651 O O . PHE A 1 80 ? -0.979 -17.125 -8.172 1 98.94 80 PHE A O 1
ATOM 658 N N . ILE A 1 81 ? 0.079 -15.391 -7.27 1 98.94 81 ILE A N 1
ATOM 659 C CA . ILE A 1 81 ? -0.917 -14.391 -7.637 1 98.94 81 ILE A CA 1
ATOM 660 C C . ILE A 1 81 ? -0.271 -13.312 -8.5 1 98.94 81 ILE A C 1
ATOM 662 O O . ILE A 1 81 ? 0.766 -12.75 -8.133 1 98.94 81 ILE A O 1
ATOM 666 N N . VAL A 1 82 ? -0.763 -13.078 -9.656 1 98.94 82 VAL A N 1
ATOM 667 C CA . VAL A 1 82 ? -0.359 -11.945 -10.484 1 98.94 82 VAL A CA 1
ATOM 668 C C . VAL A 1 82 ? -1.325 -10.781 -10.273 1 98.94 82 VAL A C 1
ATOM 670 O O . VAL A 1 82 ? -2.518 -10.898 -10.57 1 98.94 82 VAL A O 1
ATOM 673 N N . ALA A 1 83 ? -0.832 -9.727 -9.781 1 99 83 ALA A N 1
ATOM 674 C CA . ALA A 1 83 ? -1.638 -8.523 -9.555 1 99 83 ALA A CA 1
ATOM 675 C C . ALA A 1 83 ? -1.579 -7.59 -10.758 1 99 83 ALA A C 1
ATOM 677 O O . ALA A 1 83 ? -0.499 -7.145 -11.156 1 99 83 ALA A O 1
ATOM 678 N N . CYS A 1 84 ? -2.723 -7.281 -11.281 1 98.94 84 CYS A N 1
ATOM 679 C CA . CYS A 1 84 ? -2.801 -6.48 -12.5 1 98.94 84 CYS A CA 1
ATOM 680 C C . CYS A 1 84 ? -3.592 -5.199 -12.258 1 98.94 84 CYS A C 1
ATOM 682 O O . CYS A 1 84 ? -4.586 -5.207 -11.531 1 98.94 84 CYS A O 1
ATOM 684 N N . GLY A 1 85 ? -3.105 -4.137 -12.82 1 98.88 85 GLY A N 1
ATOM 685 C CA . GLY A 1 85 ? -3.826 -2.873 -12.852 1 98.88 85 GLY A CA 1
ATOM 686 C C . GLY A 1 85 ? -4.543 -2.627 -14.164 1 98.88 85 GLY A C 1
ATOM 687 O O . GLY A 1 85 ? -4.078 -3.057 -15.219 1 98.88 85 GLY A O 1
ATOM 688 N N . ILE A 1 86 ? -5.648 -1.976 -14.109 1 98.81 86 ILE A N 1
ATOM 689 C CA . ILE A 1 86 ? -6.426 -1.635 -15.297 1 98.81 86 ILE A CA 1
ATOM 690 C C . ILE A 1 86 ? -6.422 -0.121 -15.5 1 98.81 86 ILE A C 1
ATOM 692 O O . ILE A 1 86 ? -7.227 0.595 -14.891 1 98.81 86 ILE A O 1
ATOM 696 N N . HIS A 1 87 ? -5.637 0.341 -16.406 1 98.38 87 HIS A N 1
ATOM 697 C CA . HIS A 1 87 ? -5.367 1.764 -16.578 1 98.38 87 HIS A CA 1
ATOM 698 C C . HIS A 1 87 ? -6.633 2.523 -16.938 1 98.38 87 HIS A C 1
ATOM 700 O O . HIS A 1 87 ? -6.875 3.625 -16.438 1 98.38 87 HIS A O 1
ATOM 706 N N . ASP A 1 88 ? -7.449 1.922 -17.75 1 98.25 88 ASP A N 1
ATOM 707 C CA . ASP A 1 88 ? -8.633 2.609 -18.266 1 98.25 88 ASP A CA 1
ATOM 708 C C . ASP A 1 88 ? -9.695 2.764 -17.188 1 98.25 88 ASP A C 1
ATOM 710 O O . ASP A 1 88 ? -10.609 3.58 -17.312 1 98.25 88 ASP A O 1
ATOM 714 N N . GLU A 1 89 ? -9.555 2.004 -16.094 1 98.56 89 GLU A N 1
ATOM 715 C CA . GLU A 1 89 ? -10.508 2.086 -14.992 1 98.56 89 GLU A CA 1
ATOM 716 C C . GLU A 1 89 ? -9.969 2.953 -13.867 1 98.56 89 GLU A C 1
ATOM 718 O O . GLU A 1 89 ? -10.711 3.352 -12.969 1 98.56 89 GLU A O 1
ATOM 723 N N . ALA A 1 90 ? -8.742 3.277 -13.93 1 98.75 90 ALA A N 1
ATOM 724 C CA . ALA A 1 90 ? -8.086 4.012 -12.852 1 98.75 90 ALA A CA 1
ATOM 725 C C . ALA A 1 90 ? -8.469 5.488 -12.883 1 98.75 90 ALA A C 1
ATOM 727 O O . ALA A 1 90 ? -8.914 6 -13.914 1 98.75 90 ALA A O 1
ATOM 728 N N . TRP A 1 91 ? -8.367 6.109 -11.797 1 98.81 91 TRP A N 1
ATOM 729 C CA . TRP A 1 91 ? -8.516 7.559 -11.719 1 98.81 91 TRP A CA 1
ATOM 730 C C . TRP A 1 91 ? -7.262 8.266 -12.227 1 98.81 91 TRP A C 1
ATOM 732 O O . TRP A 1 91 ? -6.141 7.859 -11.906 1 98.81 91 TRP A O 1
ATOM 742 N N . HIS A 1 92 ? -7.473 9.227 -13.039 1 98.69 92 HIS A N 1
ATOM 743 C CA . HIS A 1 92 ? -6.418 10.109 -13.516 1 98.69 92 HIS A CA 1
ATOM 744 C C . HIS A 1 92 ? -6.617 11.539 -13.016 1 98.69 92 HIS A C 1
ATOM 746 O O . HIS A 1 92 ? -7.711 12.094 -13.133 1 98.69 92 HIS A O 1
ATOM 752 N N . ARG A 1 93 ? -5.578 12.016 -12.398 1 98.5 93 ARG A N 1
ATOM 753 C CA . ARG A 1 93 ? -5.695 13.344 -11.805 1 98.5 93 ARG A CA 1
ATOM 754 C C . ARG A 1 93 ? -5.965 14.398 -12.875 1 98.5 93 ARG A C 1
ATOM 756 O O . ARG A 1 93 ? -5.281 14.43 -13.906 1 98.5 93 ARG A O 1
ATOM 763 N N . GLY A 1 94 ? -6.809 15.297 -12.641 1 98 94 GLY A N 1
ATOM 764 C CA . GLY A 1 94 ? -7.324 16.234 -13.617 1 98 94 GLY A CA 1
ATOM 765 C C . GLY A 1 94 ? -6.273 17.219 -14.109 1 98 94 GLY A C 1
ATOM 766 O O . GLY A 1 94 ? -6.168 17.453 -15.312 1 98 94 GLY A O 1
ATOM 767 N N . CYS A 1 95 ? -5.48 17.734 -13.25 1 97.31 95 CYS A N 1
ATOM 768 C CA . CYS A 1 95 ? -4.617 18.859 -13.586 1 97.31 95 CYS A CA 1
ATOM 769 C C . CYS A 1 95 ? -3.445 18.406 -14.445 1 97.31 95 CYS A C 1
ATOM 771 O O . CYS A 1 95 ? -2.916 19.203 -15.234 1 97.31 95 CYS A O 1
ATOM 773 N N . ASP A 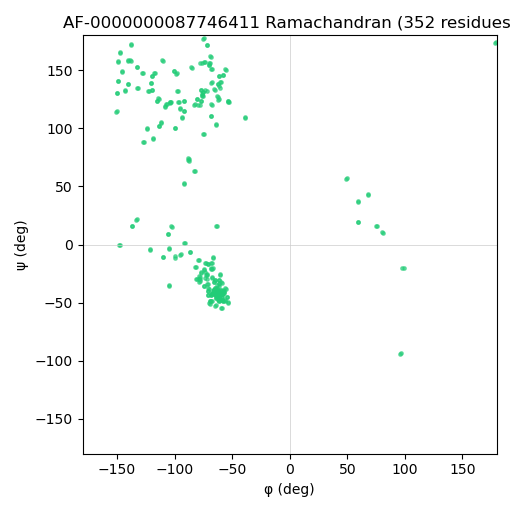1 96 ? -3.072 17.094 -14.43 1 97.94 96 ASP A N 1
ATOM 774 C CA . ASP A 1 96 ? -1.864 16.719 -15.156 1 97.94 96 ASP A CA 1
ATOM 775 C C . ASP A 1 96 ? -1.977 15.297 -15.711 1 97.94 96 ASP A C 1
ATOM 777 O O . ASP A 1 96 ? -1.032 14.781 -16.312 1 97.94 96 ASP A O 1
ATOM 781 N N . GLY A 1 97 ? -3.113 14.602 -15.461 1 98.25 97 GLY A N 1
ATOM 782 C CA . GLY A 1 97 ? -3.363 13.297 -16.047 1 98.25 97 GLY A CA 1
ATOM 783 C C . GLY A 1 97 ? -2.654 12.172 -15.32 1 98.25 97 GLY A C 1
ATOM 784 O O . GLY A 1 97 ? -2.594 11.047 -15.82 1 98.25 97 GLY A O 1
ATOM 785 N N . LYS A 1 98 ? -2.084 12.414 -14.156 1 98.38 98 LYS A N 1
ATOM 786 C CA . LYS A 1 98 ? -1.373 11.367 -13.438 1 98.38 98 LYS A CA 1
ATOM 787 C C . LYS A 1 98 ? -2.256 10.141 -13.242 1 98.38 98 LYS A C 1
ATOM 789 O O . LYS A 1 98 ? -3.381 10.25 -12.75 1 98.38 98 LYS A O 1
ATOM 794 N N . ASP A 1 99 ? -1.753 8.977 -13.727 1 98.56 99 ASP A N 1
ATOM 795 C CA . ASP A 1 99 ? -2.422 7.684 -13.617 1 98.56 99 ASP A CA 1
ATOM 796 C C . ASP A 1 99 ? -2.211 7.07 -12.234 1 98.56 99 ASP A C 1
ATOM 798 O O . ASP A 1 99 ? -1.072 6.863 -11.812 1 98.56 99 ASP A O 1
ATOM 802 N N . HIS A 1 100 ? -3.248 6.699 -11.508 1 98.88 100 HIS A N 1
ATOM 803 C CA . HIS A 1 100 ? -3.125 6.234 -10.125 1 98.88 100 HIS A CA 1
ATOM 804 C C . HIS A 1 100 ? -3.256 4.715 -10.047 1 98.88 100 HIS A C 1
ATOM 806 O O . HIS A 1 100 ? -3.477 4.164 -8.969 1 98.88 100 HIS A O 1
ATOM 812 N N . THR A 1 101 ? -3.135 4.012 -11.195 1 98.88 101 THR A N 1
ATOM 813 C CA . THR A 1 101 ? -3.217 2.555 -11.234 1 98.88 101 THR A CA 1
ATOM 814 C C . THR A 1 101 ? -2.23 1.931 -10.25 1 98.88 101 THR A C 1
ATOM 816 O O . THR A 1 101 ? -2.619 1.12 -9.406 1 98.88 101 THR A O 1
ATOM 819 N N . ASP A 1 102 ? -0.973 2.344 -10.281 1 98.94 102 ASP A N 1
ATOM 820 C CA . ASP A 1 102 ? 0.046 1.758 -9.414 1 98.94 102 ASP A CA 1
ATOM 821 C C . ASP A 1 102 ? -0.236 2.066 -7.949 1 98.94 102 ASP A C 1
ATOM 823 O O . ASP A 1 102 ? -0.034 1.214 -7.082 1 98.94 102 ASP A O 1
ATOM 827 N N . VAL A 1 103 ? -0.694 3.279 -7.684 1 98.94 103 VAL A N 1
ATOM 828 C CA . VAL A 1 103 ? -1.021 3.666 -6.316 1 98.94 103 VAL A CA 1
ATOM 829 C C . VAL A 1 103 ? -2.098 2.736 -5.758 1 98.94 103 VAL A C 1
ATOM 831 O O . VAL A 1 103 ? -1.865 2.027 -4.777 1 98.94 103 VAL A O 1
ATOM 834 N N . ASP A 1 104 ? -3.176 2.635 -6.469 1 98.94 104 ASP A N 1
ATOM 835 C CA . ASP A 1 104 ? -4.324 1.868 -5.996 1 98.94 104 ASP A CA 1
ATOM 836 C C . ASP A 1 104 ? -3.979 0.386 -5.867 1 98.94 104 ASP A C 1
ATOM 838 O O . ASP A 1 104 ? -4.289 -0.242 -4.852 1 98.94 104 ASP A O 1
ATOM 842 N N . LEU A 1 105 ? -3.348 -0.15 -6.848 1 98.94 105 LEU A N 1
ATOM 843 C CA . LEU A 1 105 ? -3.018 -1.571 -6.848 1 98.94 105 LEU A CA 1
ATOM 844 C C . LEU A 1 105 ? -2.041 -1.904 -5.727 1 98.94 105 LEU A C 1
ATOM 846 O O . LEU A 1 105 ? -2.154 -2.953 -5.09 1 98.94 105 LEU A O 1
ATOM 850 N N . SER A 1 106 ? -1.075 -1.04 -5.488 1 99 106 SER A N 1
ATOM 851 C CA . SER A 1 106 ? -0.065 -1.301 -4.469 1 99 106 SER A CA 1
ATOM 852 C C . SER A 1 106 ? -0.683 -1.336 -3.074 1 99 106 SER A C 1
ATOM 854 O O . SER A 1 106 ? -0.262 -2.121 -2.221 1 99 106 SER A O 1
ATOM 856 N N . ILE A 1 107 ? -1.634 -0.479 -2.838 1 98.94 107 ILE A N 1
ATOM 857 C CA . ILE A 1 107 ? -2.365 -0.521 -1.577 1 98.94 107 ILE A CA 1
ATOM 858 C C . ILE A 1 107 ? -3.008 -1.896 -1.398 1 98.94 107 ILE A C 1
ATOM 860 O O . ILE A 1 107 ? -2.828 -2.541 -0.363 1 98.94 107 ILE A O 1
ATOM 864 N N . ALA A 1 108 ? -3.682 -2.354 -2.42 1 99 108 ALA A N 1
ATOM 865 C CA . ALA A 1 108 ? -4.391 -3.629 -2.355 1 99 108 ALA A CA 1
ATOM 866 C C . ALA A 1 108 ? -3.418 -4.789 -2.158 1 99 108 ALA A C 1
ATOM 868 O O . ALA A 1 108 ? -3.68 -5.695 -1.366 1 99 108 ALA A O 1
ATOM 869 N N . ILE A 1 109 ? -2.295 -4.754 -2.857 1 99 109 ILE A N 1
ATOM 870 C CA . ILE A 1 109 ? -1.311 -5.824 -2.754 1 99 109 ILE A CA 1
ATOM 871 C C . ILE A 1 109 ? -0.742 -5.867 -1.337 1 99 109 ILE A C 1
ATOM 873 O O . ILE A 1 109 ? -0.505 -6.945 -0.787 1 99 109 ILE A O 1
ATOM 877 N N . GLU A 1 110 ? -0.538 -4.691 -0.774 1 98.94 110 GLU A N 1
ATOM 878 C CA . GLU A 1 110 ? 0.043 -4.723 0.565 1 98.94 110 GLU A CA 1
ATOM 879 C C . GLU A 1 110 ? -0.967 -5.223 1.594 1 98.94 110 GLU A C 1
ATOM 881 O O . GLU A 1 110 ? -0.597 -5.891 2.562 1 98.94 110 GLU A O 1
ATOM 886 N N . HIS A 1 111 ? -2.26 -4.91 1.402 1 98.94 111 HIS A N 1
ATOM 887 C CA . HIS A 1 111 ? -3.281 -5.578 2.201 1 98.94 111 HIS A CA 1
ATOM 888 C C . HIS A 1 111 ? -3.164 -7.094 2.096 1 98.94 111 HIS A C 1
ATOM 890 O O . HIS A 1 111 ? -3.217 -7.797 3.107 1 98.94 111 HIS A O 1
ATOM 896 N N . LEU A 1 112 ? -2.99 -7.582 0.925 1 98.94 112 LEU A N 1
ATOM 897 C CA . LEU A 1 112 ? -2.814 -9.008 0.655 1 98.94 112 LEU A CA 1
ATOM 898 C C . LEU A 1 112 ? -1.607 -9.555 1.406 1 98.94 112 LEU A C 1
ATOM 900 O O . LEU A 1 112 ? -1.703 -10.594 2.072 1 98.94 112 LEU A O 1
ATOM 904 N N . CYS A 1 113 ? -0.479 -8.875 1.345 1 98.94 113 CYS A N 1
ATOM 905 C CA . CYS A 1 113 ? 0.76 -9.352 1.948 1 98.94 113 CYS A CA 1
ATOM 906 C C . CYS A 1 113 ? 0.658 -9.359 3.469 1 98.94 113 CYS A C 1
ATOM 908 O O . CYS A 1 113 ? 1.107 -10.305 4.121 1 98.94 113 CYS A O 1
ATOM 910 N N . LEU A 1 114 ? 0.07 -8.312 4.039 1 98.94 114 LEU A N 1
ATOM 911 C CA . LEU A 1 114 ? -0.122 -8.281 5.484 1 98.94 114 LEU A CA 1
ATOM 912 C C . LEU A 1 114 ? -1.096 -9.367 5.93 1 98.94 114 LEU A C 1
ATOM 914 O O . LEU A 1 114 ? -0.902 -9.984 6.98 1 98.94 114 LEU A O 1
ATOM 918 N N . ALA A 1 115 ? -2.133 -9.578 5.156 1 98.94 115 ALA A N 1
ATOM 919 C CA . ALA A 1 115 ? -3.076 -10.648 5.461 1 98.94 115 ALA A CA 1
ATOM 920 C C . ALA A 1 115 ? -2.387 -12.016 5.438 1 98.94 115 ALA A C 1
ATOM 922 O O . ALA A 1 115 ? -2.588 -12.836 6.336 1 98.94 115 ALA A O 1
ATOM 923 N N . ALA A 1 116 ? -1.581 -12.242 4.414 1 98.94 116 ALA A N 1
ATOM 924 C CA . ALA A 1 116 ? -0.818 -13.484 4.344 1 98.94 116 ALA A CA 1
ATOM 925 C C . ALA A 1 116 ? 0.044 -13.672 5.586 1 98.94 116 ALA A C 1
ATOM 927 O O . ALA A 1 116 ? 0.029 -14.734 6.207 1 98.94 116 ALA A O 1
ATOM 928 N N . THR A 1 117 ? 0.756 -12.625 5.941 1 98.75 117 THR A N 1
ATOM 929 C CA . THR A 1 117 ? 1.612 -12.672 7.121 1 98.75 117 THR A CA 1
ATOM 930 C C . THR A 1 117 ? 0.799 -13.008 8.367 1 98.75 117 THR A C 1
ATOM 932 O O . THR A 1 117 ? 1.242 -13.789 9.211 1 98.75 117 THR A O 1
ATOM 935 N N . SER A 1 118 ? -0.397 -12.445 8.469 1 98.62 118 SER A N 1
ATOM 936 C CA . SER A 1 118 ? -1.248 -12.656 9.633 1 98.62 118 SER A CA 1
ATOM 937 C C . SER A 1 118 ? -1.741 -14.102 9.703 1 98.62 118 SER A C 1
ATOM 939 O O . SER A 1 118 ? -2.217 -14.547 10.75 1 98.62 118 SER A O 1
ATOM 941 N N . LEU A 1 119 ? -1.63 -14.82 8.625 1 98.56 119 LEU A N 1
ATOM 942 C CA . LEU A 1 119 ? -1.995 -16.234 8.562 1 98.56 119 LEU A CA 1
ATOM 943 C C . LEU A 1 119 ? -0.752 -17.109 8.523 1 98.56 119 LEU A C 1
ATOM 945 O O . LEU A 1 119 ? -0.829 -18.281 8.156 1 98.56 119 LEU A O 1
ATOM 949 N N . GLU A 1 120 ? 0.418 -16.5 8.742 1 98.06 120 GLU A N 1
ATOM 950 C CA . GLU A 1 120 ? 1.716 -17.156 8.867 1 98.06 120 GLU A CA 1
ATOM 951 C C . GLU A 1 120 ? 2.232 -17.609 7.504 1 98.06 120 GLU A C 1
ATOM 953 O O . GLU A 1 120 ? 3.076 -18.516 7.422 1 98.06 120 GLU A O 1
ATOM 958 N N . LEU A 1 121 ? 1.632 -17.078 6.473 1 98.81 121 LEU A N 1
ATOM 959 C CA . LEU A 1 121 ? 2.154 -17.281 5.125 1 98.81 121 LEU A CA 1
ATOM 960 C C . LEU A 1 121 ? 3.244 -16.25 4.809 1 98.81 121 LEU A C 1
ATOM 962 O O . LEU A 1 121 ? 3.281 -15.172 5.402 1 98.81 121 LEU A O 1
ATOM 966 N N . GLY A 1 122 ? 4.164 -16.641 3.924 1 98.75 122 GLY A N 1
ATOM 967 C CA . GLY A 1 122 ? 5.133 -15.727 3.334 1 98.75 122 GLY A CA 1
ATOM 968 C C . GLY A 1 122 ? 4.762 -15.289 1.93 1 98.75 122 GLY A C 1
ATOM 969 O O . GLY A 1 122 ? 4.102 -16.031 1.196 1 98.75 122 GLY A O 1
ATOM 970 N N . THR A 1 123 ? 5.133 -14.156 1.598 1 98.94 123 THR A N 1
ATOM 971 C CA . THR A 1 123 ? 4.996 -13.602 0.259 1 98.94 123 THR A CA 1
ATOM 972 C C . THR A 1 123 ? 6.262 -12.844 -0.142 1 98.94 123 THR A C 1
ATOM 974 O O . THR A 1 123 ? 7.156 -12.633 0.682 1 98.94 123 THR A O 1
ATOM 977 N N . CYS A 1 124 ? 6.301 -12.461 -1.364 1 98.88 124 CYS A N 1
ATOM 978 C CA . CYS A 1 124 ? 7.34 -11.578 -1.887 1 98.88 124 CYS A CA 1
ATOM 97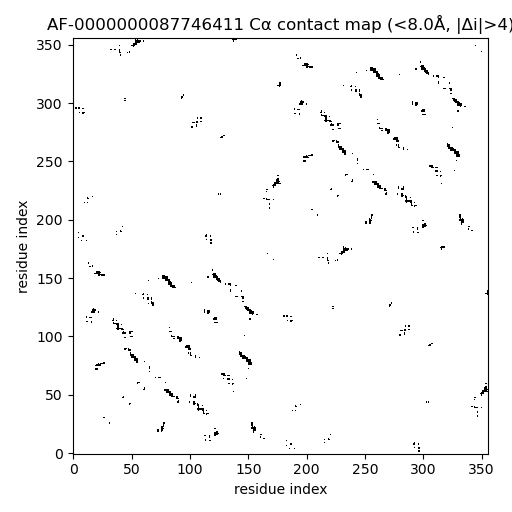9 C C . CYS A 1 124 ? 6.805 -10.719 -3.027 1 98.88 124 CYS A C 1
ATOM 981 O O . CYS A 1 124 ? 6.129 -11.227 -3.926 1 98.88 124 CYS A O 1
ATOM 983 N N . TRP A 1 125 ? 7.043 -9.422 -2.941 1 98.94 125 TRP A N 1
ATOM 984 C CA . TRP A 1 125 ? 6.836 -8.547 -4.094 1 98.94 125 TRP A CA 1
ATOM 985 C C . TRP A 1 125 ? 7.852 -8.844 -5.191 1 98.94 125 TRP A C 1
ATOM 987 O O . TRP A 1 125 ? 9.047 -8.594 -5.027 1 98.94 125 TRP A O 1
ATOM 997 N N . VAL A 1 126 ? 7.422 -9.398 -6.305 1 98.94 126 VAL A N 1
ATOM 998 C CA . VAL A 1 126 ? 8.281 -9.602 -7.461 1 98.94 126 VAL A CA 1
ATOM 999 C C . VAL A 1 126 ? 7.836 -8.688 -8.602 1 98.94 126 VAL A C 1
ATOM 1001 O O . VAL A 1 126 ? 6.82 -8.953 -9.25 1 98.94 126 VAL A O 1
ATOM 1004 N N . CYS A 1 127 ? 8.609 -7.652 -8.812 1 98.81 127 CYS A N 1
ATOM 1005 C CA . CYS A 1 127 ? 8.297 -6.691 -9.859 1 98.81 127 CYS A CA 1
ATOM 1006 C C . CYS A 1 127 ? 9.305 -6.785 -11.008 1 98.81 127 CYS A C 1
ATOM 1008 O O . CYS A 1 127 ? 9.07 -6.238 -12.086 1 98.81 127 CYS A O 1
ATOM 1010 N N . ASN A 1 128 ? 10.391 -7.543 -10.742 1 98.69 128 ASN A N 1
ATOM 1011 C CA . ASN A 1 128 ? 11.438 -7.723 -11.742 1 98.69 128 ASN A CA 1
ATOM 1012 C C . ASN A 1 128 ? 11.133 -8.906 -12.656 1 98.69 128 ASN A C 1
ATOM 1014 O O . ASN A 1 128 ? 11.812 -9.938 -12.594 1 98.69 128 ASN A O 1
ATOM 1018 N N . PHE A 1 129 ? 10.211 -8.758 -13.516 1 98.75 129 PHE A N 1
ATOM 1019 C CA . PHE A 1 129 ? 9.859 -9.789 -14.484 1 98.75 129 PHE A CA 1
ATOM 1020 C C . PHE A 1 129 ? 9.609 -9.18 -15.859 1 98.75 129 PHE A C 1
ATOM 1022 O O . PHE A 1 129 ? 9.406 -7.973 -15.977 1 98.75 129 PHE A O 1
ATOM 1029 N N . VAL A 1 130 ? 9.719 -9.984 -16.891 1 98.62 130 VAL A N 1
ATOM 1030 C CA . VAL A 1 130 ? 9.328 -9.586 -18.25 1 98.62 130 VAL A CA 1
ATOM 1031 C C . VAL A 1 130 ? 7.82 -9.766 -18.422 1 98.62 130 VAL A C 1
ATOM 1033 O O . VAL A 1 130 ? 7.305 -10.883 -18.312 1 98.62 130 VAL A O 1
ATOM 1036 N N . PRO A 1 131 ? 7.086 -8.734 -18.734 1 98.38 131 PRO A N 1
ATOM 1037 C CA . PRO A 1 131 ? 5.621 -8.781 -18.656 1 98.38 131 PRO A CA 1
ATOM 1038 C C . PRO A 1 131 ? 5.008 -9.609 -19.781 1 98.38 131 PRO A C 1
ATOM 1040 O O . PRO A 1 131 ? 3.967 -10.25 -19.594 1 98.38 131 PRO A O 1
ATOM 1043 N N . ALA A 1 132 ? 5.621 -9.688 -20.906 1 97.94 132 ALA A N 1
ATOM 1044 C CA . ALA A 1 132 ? 5 -10.242 -22.109 1 97.94 132 ALA A CA 1
ATOM 1045 C C . ALA A 1 132 ? 4.621 -11.703 -21.906 1 97.94 132 ALA A C 1
ATOM 1047 O O . ALA A 1 132 ? 3.488 -12.109 -22.188 1 97.94 132 ALA A O 1
ATOM 1048 N N . PRO A 1 133 ? 5.531 -12.586 -21.375 1 98.25 133 PRO A N 1
ATOM 1049 C CA . PRO A 1 133 ? 5.148 -13.984 -21.156 1 98.25 133 PRO A CA 1
ATOM 1050 C C . PRO A 1 133 ? 3.99 -14.133 -20.172 1 98.25 133 PRO A C 1
ATOM 1052 O O . PRO A 1 133 ? 3.188 -15.055 -20.281 1 98.25 133 PRO A O 1
ATOM 1055 N N . ILE A 1 134 ? 3.861 -13.227 -19.203 1 98.69 134 ILE A N 1
ATOM 1056 C CA . ILE A 1 134 ? 2.77 -13.242 -18.234 1 98.69 134 ILE A CA 1
ATOM 1057 C C . ILE A 1 134 ? 1.456 -12.906 -18.922 1 98.69 134 ILE A C 1
ATOM 1059 O O . ILE A 1 134 ? 0.454 -13.602 -18.75 1 98.69 134 ILE A O 1
ATOM 1063 N N . ALA A 1 135 ? 1.515 -11.836 -19.703 1 98.56 135 ALA A N 1
ATOM 1064 C CA . ALA A 1 135 ? 0.317 -11.414 -20.422 1 98.56 135 ALA A CA 1
ATOM 1065 C C . ALA A 1 135 ? -0.207 -12.531 -21.328 1 98.56 135 ALA A C 1
ATOM 1067 O O . ALA A 1 135 ? -1.414 -12.781 -21.375 1 98.56 135 ALA A O 1
ATOM 1068 N N . GLU A 1 136 ? 0.706 -13.211 -21.969 1 98.25 136 GLU A N 1
ATOM 1069 C CA . GLU A 1 136 ? 0.334 -14.297 -22.859 1 98.25 136 GLU A CA 1
ATOM 1070 C C . GLU A 1 136 ? -0.249 -15.477 -22.094 1 98.25 136 GLU A C 1
ATOM 1072 O O . GLU A 1 136 ? -1.329 -15.969 -22.422 1 98.25 136 GLU A O 1
ATOM 1077 N N . ALA A 1 137 ? 0.374 -15.922 -21.062 1 98.69 137 ALA A N 1
ATOM 1078 C CA . ALA A 1 137 ? -0.013 -17.125 -20.328 1 98.69 137 ALA A CA 1
ATOM 1079 C C . ALA A 1 137 ? -1.35 -16.922 -19.609 1 98.69 137 ALA A C 1
ATOM 1081 O O . ALA A 1 137 ? -2.123 -17.859 -19.453 1 98.69 137 ALA A O 1
ATOM 1082 N N . PHE A 1 138 ? -1.634 -15.641 -19.25 1 98.81 138 PHE A N 1
ATOM 1083 C CA . PHE A 1 138 ? -2.842 -15.367 -18.484 1 98.81 138 PHE A CA 1
ATOM 1084 C C . PHE A 1 138 ? -3.918 -14.742 -19.359 1 98.81 138 PHE A C 1
ATOM 1086 O O . PHE A 1 138 ? -5.027 -14.477 -18.906 1 98.81 138 PHE A O 1
ATOM 1093 N N . GLY A 1 139 ? -3.609 -14.469 -20.625 1 98.62 139 GLY A N 1
ATOM 1094 C CA . GLY A 1 139 ? -4.59 -13.922 -21.562 1 98.62 139 GLY A CA 1
ATOM 1095 C C . GLY A 1 139 ? -5.012 -12.508 -21.219 1 98.62 139 GLY A C 1
ATOM 1096 O O . GLY A 1 139 ? -6.199 -12.18 -21.234 1 98.62 139 GLY A O 1
ATOM 1097 N N . LEU A 1 140 ? -4.078 -11.672 -20.875 1 98.44 140 LEU A N 1
ATOM 1098 C CA . LEU A 1 140 ? -4.402 -10.305 -20.469 1 98.44 140 LEU A CA 1
ATOM 1099 C C . LEU A 1 140 ? -4.75 -9.453 -21.688 1 98.44 140 LEU A C 1
ATOM 1101 O O . LEU A 1 140 ? -4.004 -9.43 -22.672 1 98.44 140 LEU A O 1
ATOM 1105 N N . PRO A 1 141 ? -5.844 -8.805 -21.656 1 97.12 141 PRO A N 1
ATOM 1106 C CA . PRO A 1 141 ? -6.156 -7.859 -22.734 1 97.12 141 PRO A CA 1
ATOM 1107 C C . PRO A 1 141 ? -5.301 -6.598 -22.672 1 97.12 141 PRO A C 1
ATOM 1109 O O . PRO A 1 141 ? -4.594 -6.367 -21.688 1 97.12 141 PRO A O 1
ATOM 1112 N N . ALA A 1 142 ? -5.457 -5.816 -23.75 1 94 142 ALA A N 1
ATOM 1113 C CA . ALA A 1 142 ? -4.797 -4.512 -23.766 1 94 142 ALA A CA 1
ATOM 1114 C C . ALA A 1 142 ? -5.293 -3.635 -22.609 1 94 142 ALA A C 1
ATOM 1116 O O . ALA A 1 142 ? -6.488 -3.621 -22.312 1 94 142 ALA A O 1
ATOM 1117 N N . GLY A 1 143 ? -4.426 -2.98 -21.906 1 94.25 143 GLY A N 1
ATOM 1118 C CA . GLY A 1 143 ? -4.809 -2.076 -20.844 1 94.25 143 GLY A CA 1
ATOM 1119 C C . GLY A 1 143 ? -4.707 -2.705 -19.469 1 94.25 143 GLY A C 1
ATOM 1120 O O . GLY A 1 143 ? -4.754 -2.004 -18.453 1 94.25 143 GLY A O 1
ATOM 1121 N N . VAL A 1 144 ? -4.711 -4.059 -19.453 1 98.31 144 VAL A N 1
ATOM 1122 C CA . VAL A 1 144 ? -4.48 -4.762 -18.188 1 98.31 144 VAL A CA 1
ATOM 1123 C C . VAL A 1 144 ? -2.99 -5.051 -18.031 1 98.31 144 VAL A C 1
ATOM 1125 O O . VAL A 1 144 ? -2.406 -5.801 -18.812 1 98.31 144 VAL A O 1
ATOM 1128 N N . GLU A 1 145 ? -2.42 -4.449 -17.047 1 98.75 145 GLU A N 1
ATOM 1129 C CA . GLU A 1 145 ? -0.975 -4.52 -16.844 1 98.75 145 GLU A CA 1
ATOM 1130 C C . GLU A 1 145 ? -0.622 -5.387 -15.641 1 98.75 145 GLU A C 1
ATOM 1132 O O . GLU A 1 145 ? -1.06 -5.109 -14.523 1 98.75 145 GLU A O 1
ATOM 1137 N N . PRO A 1 146 ? 0.132 -6.496 -15.852 1 98.88 146 PRO A N 1
ATOM 1138 C CA . PRO A 1 146 ? 0.709 -7.141 -14.672 1 98.88 146 PRO A CA 1
ATOM 1139 C C . PRO A 1 146 ? 1.78 -6.285 -13.992 1 98.88 146 PRO A C 1
ATOM 1141 O O . PRO A 1 146 ? 2.777 -5.926 -14.625 1 98.88 146 PRO A O 1
ATOM 1144 N N . VAL A 1 147 ? 1.591 -5.941 -12.758 1 98.88 147 VAL A N 1
ATOM 1145 C CA . VAL A 1 147 ? 2.475 -5.004 -12.07 1 98.88 147 VAL A CA 1
ATOM 1146 C C . VAL A 1 147 ? 3.383 -5.77 -11.109 1 98.88 147 VAL A C 1
ATOM 1148 O O . VAL A 1 147 ? 4.551 -5.41 -10.93 1 98.88 147 VAL A O 1
ATOM 1151 N N . ALA A 1 148 ? 2.842 -6.832 -10.492 1 98.94 148 ALA A N 1
ATOM 1152 C CA . ALA A 1 148 ? 3.6 -7.605 -9.516 1 98.94 148 ALA A CA 1
ATOM 1153 C C . ALA A 1 148 ? 3.174 -9.07 -9.523 1 98.94 148 ALA A C 1
ATOM 1155 O O . ALA A 1 148 ? 1.991 -9.383 -9.703 1 98.94 148 ALA A O 1
ATOM 1156 N N . ILE A 1 149 ? 4.109 -9.938 -9.391 1 98.94 149 ILE A N 1
ATOM 1157 C CA . ILE A 1 149 ? 3.885 -11.344 -9.062 1 98.94 149 ILE A CA 1
ATOM 1158 C C . ILE A 1 149 ? 4.078 -11.562 -7.566 1 98.94 149 ILE A C 1
ATOM 1160 O O . ILE A 1 149 ? 5.07 -11.102 -6.988 1 98.94 149 ILE A O 1
ATOM 1164 N N . ILE A 1 150 ? 3.133 -12.242 -6.949 1 98.94 150 ILE A N 1
ATOM 1165 C CA . ILE A 1 150 ? 3.197 -12.523 -5.52 1 98.94 150 ILE A CA 1
ATOM 1166 C C . ILE A 1 150 ? 3.24 -14.031 -5.289 1 98.94 150 ILE A C 1
ATOM 1168 O O . ILE A 1 150 ? 2.195 -14.68 -5.203 1 98.94 150 ILE A O 1
ATOM 1172 N N . PRO A 1 151 ? 4.453 -14.602 -5.219 1 98.94 151 PRO A N 1
ATOM 1173 C CA . PRO A 1 151 ? 4.516 -15.953 -4.648 1 98.94 151 PRO A CA 1
ATOM 1174 C C . PRO A 1 151 ? 4.008 -16 -3.209 1 98.94 151 PRO A C 1
ATOM 1176 O O . PRO A 1 151 ? 4.242 -15.078 -2.432 1 98.94 151 PRO A O 1
ATOM 1179 N N . ILE A 1 152 ? 3.264 -17.047 -2.877 1 98.94 152 ILE A N 1
ATOM 1180 C CA . ILE A 1 152 ? 2.66 -17.141 -1.553 1 98.94 152 ILE A CA 1
ATOM 1181 C C . ILE A 1 152 ? 2.684 -18.594 -1.078 1 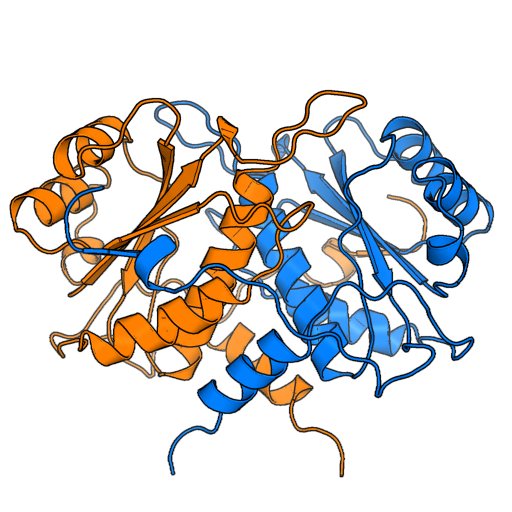98.94 152 ILE A C 1
ATOM 1183 O O . ILE A 1 152 ? 2.383 -19.516 -1.847 1 98.94 152 ILE A O 1
ATOM 1187 N N . GLY A 1 153 ? 3.1 -18.797 0.092 1 98.94 153 GLY A N 1
ATOM 1188 C CA . GLY A 1 153 ? 3.213 -20.109 0.722 1 98.94 153 GLY A CA 1
ATOM 1189 C C . GLY A 1 153 ? 3.77 -20.047 2.131 1 98.94 153 GLY A C 1
ATOM 1190 O O . GLY A 1 153 ? 4.148 -18.969 2.607 1 98.94 153 GLY A O 1
ATOM 1191 N N . TYR A 1 154 ? 3.762 -21.172 2.746 1 98.88 154 TYR A N 1
ATOM 1192 C CA . TYR A 1 154 ? 4.363 -21.234 4.074 1 98.88 154 TYR A CA 1
ATOM 1193 C C . TYR A 1 154 ? 5.883 -21.234 3.984 1 98.88 154 TYR A C 1
ATOM 1195 O O . TYR A 1 154 ? 6.469 -21.953 3.164 1 98.88 154 TYR A O 1
ATOM 1203 N N . PRO A 1 155 ? 6.535 -20.375 4.781 1 98.75 155 PRO A N 1
ATOM 1204 C CA . PRO A 1 155 ? 8 -20.359 4.754 1 98.75 155 PRO A CA 1
ATOM 1205 C C . PRO A 1 155 ? 8.609 -21.719 5.094 1 98.75 155 PRO A C 1
ATOM 1207 O O . PRO A 1 155 ? 8.086 -22.438 5.945 1 98.75 155 PRO A O 1
ATOM 1210 N N . ALA A 1 156 ? 9.719 -22.031 4.48 1 98.5 156 ALA A N 1
ATOM 1211 C CA . ALA A 1 156 ? 10.438 -23.266 4.789 1 98.5 156 ALA A CA 1
ATOM 1212 C C . ALA A 1 156 ? 10.875 -23.297 6.25 1 98.5 156 ALA A C 1
ATOM 1214 O O . ALA A 1 156 ? 10.812 -24.344 6.902 1 98.5 156 ALA A O 1
ATOM 1215 N N . ASP A 1 157 ? 11.367 -22.141 6.73 1 97.12 157 ASP A N 1
ATOM 1216 C CA . ASP A 1 157 ? 11.711 -21.938 8.133 1 97.12 157 ASP A CA 1
ATOM 1217 C C . ASP A 1 157 ? 10.977 -20.734 8.711 1 97.12 157 ASP A C 1
ATOM 1219 O O . ASP A 1 157 ? 11.438 -19.594 8.594 1 97.12 157 ASP A O 1
ATOM 1223 N N . PRO A 1 158 ? 9.93 -20.984 9.414 1 91.56 158 PRO A N 1
ATOM 1224 C CA . PRO A 1 158 ? 9.109 -19.891 9.93 1 91.56 158 PRO A CA 1
ATOM 1225 C C . PRO A 1 158 ? 9.836 -19.047 10.977 1 91.56 158 PRO A C 1
ATOM 1227 O O . PRO A 1 158 ? 9.383 -17.953 11.312 1 91.56 158 PRO A O 1
ATOM 1230 N N . GLN A 1 159 ? 10.938 -19.5 11.438 1 89.56 159 GLN A N 1
ATOM 1231 C CA . GLN A 1 159 ? 11.672 -18.781 12.477 1 89.56 159 GLN A CA 1
ATOM 1232 C C . GLN A 1 159 ? 12.734 -17.875 11.867 1 89.56 159 GLN A C 1
ATOM 1234 O O . GLN A 1 159 ? 13.312 -17.031 12.562 1 89.56 159 GLN A O 1
ATOM 1239 N N . ALA A 1 160 ? 12.938 -18 10.609 1 90.44 160 ALA A N 1
ATOM 1240 C CA . ALA A 1 160 ? 14.016 -17.266 9.961 1 90.44 160 ALA A CA 1
ATOM 1241 C C . ALA A 1 160 ? 13.523 -15.93 9.422 1 90.44 160 ALA A C 1
ATOM 1243 O O . ALA A 1 160 ? 13.711 -15.625 8.242 1 90.44 160 ALA A O 1
ATOM 1244 N N . VAL A 1 161 ? 12.906 -15.156 10.242 1 94.81 161 VAL A N 1
ATOM 1245 C CA . VAL A 1 161 ? 12.492 -13.812 9.844 1 94.81 161 VAL A CA 1
ATOM 1246 C C . VAL A 1 161 ? 13.688 -12.859 9.906 1 94.81 161 VAL A C 1
ATOM 1248 O O . VAL A 1 161 ? 14.281 -12.68 10.977 1 94.81 161 VAL A O 1
ATOM 1251 N N . PRO A 1 162 ? 14.023 -12.281 8.789 1 96.06 162 PRO A N 1
ATOM 1252 C CA . PRO A 1 162 ? 15.188 -11.398 8.805 1 96.06 162 PRO A CA 1
ATOM 1253 C C . PRO A 1 162 ? 14.945 -10.109 9.578 1 96.06 162 PRO A C 1
ATOM 1255 O O . PRO A 1 162 ? 13.805 -9.641 9.672 1 96.06 162 PRO A O 1
ATOM 1258 N N . GLU A 1 163 ? 16.016 -9.602 10.039 1 94 163 GLU A N 1
ATOM 1259 C CA . GLU A 1 163 ? 15.938 -8.258 10.617 1 94 163 GLU A CA 1
ATOM 1260 C C . GLU A 1 163 ? 15.648 -7.211 9.547 1 94 163 GLU A C 1
ATOM 1262 O O . GLU A 1 163 ? 16.203 -7.266 8.445 1 94 163 GLU A O 1
ATOM 1267 N N . LYS A 1 164 ? 14.781 -6.266 9.914 1 96.25 164 LYS A N 1
ATOM 1268 C CA . LYS A 1 164 ? 14.438 -5.203 8.977 1 96.25 164 LYS A CA 1
ATOM 1269 C C . LYS A 1 164 ? 15.555 -4.164 8.891 1 96.25 164 LYS A C 1
ATOM 1271 O O . LYS A 1 164 ? 16.047 -3.689 9.914 1 96.25 164 LYS A O 1
ATOM 1276 N N . LYS A 1 165 ? 16.031 -3.939 7.727 1 97.81 165 LYS A N 1
ATOM 1277 C CA . LYS A 1 165 ? 16.938 -2.832 7.449 1 97.81 165 LYS A CA 1
ATOM 1278 C C . LYS A 1 165 ? 16.188 -1.656 6.82 1 97.81 165 LYS A C 1
ATOM 1280 O O . LYS A 1 165 ? 15.93 -1.654 5.613 1 97.81 165 LYS A O 1
ATOM 1285 N N . ARG A 1 166 ? 15.883 -0.654 7.652 1 98.75 166 ARG A N 1
ATOM 1286 C CA . ARG A 1 166 ? 15.141 0.528 7.238 1 98.75 166 ARG A CA 1
ATOM 1287 C C . ARG A 1 166 ? 15.867 1.807 7.633 1 98.75 166 ARG A C 1
ATOM 1289 O O . ARG A 1 166 ? 16.578 1.834 8.641 1 98.75 166 ARG A O 1
ATOM 1296 N N . LYS A 1 167 ? 15.719 2.811 6.832 1 98.69 167 LYS A N 1
ATOM 1297 C CA . LYS A 1 167 ? 16.156 4.145 7.227 1 98.69 167 LYS A CA 1
ATOM 1298 C C . LYS A 1 167 ? 15.516 4.574 8.539 1 98.69 167 LYS A C 1
ATOM 1300 O O . LYS A 1 167 ? 14.383 4.172 8.844 1 98.69 167 LYS A O 1
ATOM 1305 N N . SER A 1 168 ? 16.203 5.41 9.32 1 98.44 168 SER A N 1
ATOM 1306 C CA . SER A 1 168 ? 15.648 5.934 10.555 1 98.44 168 SER A CA 1
ATOM 1307 C C . SER A 1 168 ? 14.5 6.898 10.281 1 98.44 168 SER A C 1
ATOM 1309 O O . SER A 1 168 ? 14.352 7.395 9.156 1 98.44 168 SER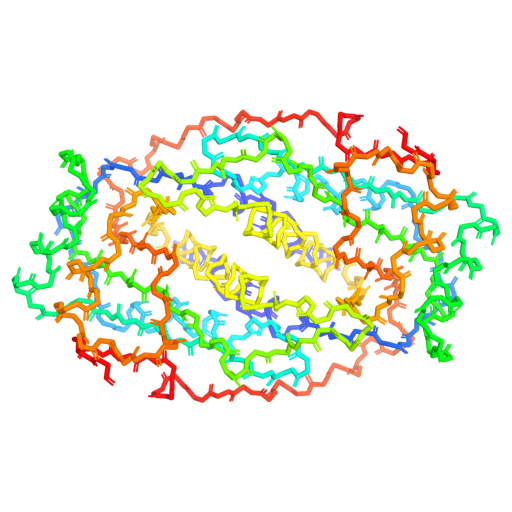 A O 1
ATOM 1311 N N . LEU A 1 169 ? 13.711 7.137 11.242 1 98.25 169 LEU A N 1
ATOM 1312 C CA . LEU A 1 169 ? 12.602 8.078 11.086 1 98.25 169 LEU A CA 1
ATOM 1313 C C . LEU A 1 169 ? 13.109 9.453 10.664 1 98.25 169 LEU A C 1
ATOM 1315 O O . LEU A 1 169 ? 12.5 10.109 9.82 1 98.25 169 LEU A O 1
ATOM 1319 N N . ASP A 1 170 ? 14.203 9.883 11.234 1 97.88 170 ASP A N 1
ATOM 1320 C CA . ASP A 1 170 ? 14.75 11.211 10.953 1 97.88 170 ASP A CA 1
ATOM 1321 C C . ASP A 1 170 ? 15.242 11.312 9.516 1 97.88 170 ASP A C 1
ATOM 1323 O O . ASP A 1 170 ? 15.375 12.414 8.977 1 97.88 170 ASP A O 1
ATOM 1327 N N . GLU A 1 171 ? 15.508 10.18 8.867 1 98.5 171 GLU A N 1
ATOM 1328 C CA . GLU A 1 171 ? 15.961 10.164 7.48 1 98.5 171 GLU A CA 1
ATOM 1329 C C . GLU A 1 171 ? 14.789 10.289 6.516 1 98.5 171 GLU A C 1
ATOM 1331 O O . GLU A 1 171 ? 14.969 10.688 5.359 1 98.5 171 GLU A O 1
ATOM 1336 N N . ILE A 1 172 ? 13.531 9.969 7.051 1 98.75 172 ILE A N 1
ATOM 1337 C CA . ILE A 1 172 ? 12.445 9.898 6.07 1 98.75 172 ILE A CA 1
ATOM 1338 C C . ILE A 1 172 ? 11.359 10.898 6.438 1 98.75 172 ILE A C 1
ATOM 1340 O O . ILE A 1 172 ? 10.391 11.078 5.691 1 98.75 172 ILE A O 1
ATOM 1344 N N . VAL A 1 173 ? 11.477 11.578 7.574 1 98.81 173 VAL A N 1
ATOM 1345 C CA . VAL A 1 173 ? 10.469 12.539 8.016 1 98.81 173 VAL A CA 1
ATOM 1346 C C . VAL A 1 173 ? 11.102 13.922 8.148 1 98.81 173 VAL A C 1
ATOM 1348 O O . VAL A 1 173 ? 12.203 14.062 8.672 1 98.81 173 VAL A O 1
ATOM 1351 N N . ARG A 1 174 ? 10.398 14.883 7.586 1 98.69 174 ARG A N 1
ATOM 1352 C CA . ARG A 1 174 ? 10.742 16.297 7.766 1 98.69 174 ARG A CA 1
ATOM 1353 C C . ARG A 1 174 ? 9.57 17.062 8.359 1 98.69 174 ARG A C 1
ATOM 1355 O O . ARG A 1 174 ? 8.438 16.938 7.898 1 98.69 174 ARG A O 1
ATOM 1362 N N . TRP A 1 175 ? 9.883 17.812 9.352 1 98 175 TRP A N 1
ATOM 1363 C CA . TRP A 1 175 ? 8.898 18.719 9.93 1 98 175 TRP A CA 1
ATOM 1364 C C . TRP A 1 175 ? 9.008 20.109 9.312 1 98 175 TRP A C 1
ATOM 1366 O O . TRP A 1 175 ? 10 20.812 9.508 1 98 175 TRP A O 1
ATOM 1376 N N . GLY A 1 176 ? 8 20.422 8.523 1 96.69 176 GLY A N 1
ATOM 1377 C CA . GLY A 1 176 ? 8.008 21.703 7.82 1 96.69 176 GLY A CA 1
ATOM 1378 C C . GLY A 1 176 ? 8.531 21.594 6.402 1 96.69 176 GLY A C 1
ATOM 1379 O O . GLY A 1 176 ? 7.812 21.172 5.496 1 96.69 176 GLY A O 1
ATOM 1380 N N . LYS A 1 177 ? 9.805 21.828 6.254 1 95.25 177 LYS A N 1
ATOM 1381 C CA . LYS A 1 177 ? 10.352 21.891 4.902 1 95.25 177 LYS A CA 1
ATOM 1382 C C . LYS A 1 177 ? 11.266 20.688 4.633 1 95.25 177 LYS A C 1
ATOM 1384 O O . LYS A 1 177 ? 11.75 20.047 5.566 1 95.25 177 LYS A O 1
ATOM 1389 N N . PHE A 1 178 ? 11.461 20.406 3.355 1 96.25 178 PHE A N 1
ATOM 1390 C CA . PHE A 1 178 ? 12.328 19.328 2.895 1 96.25 178 PHE A CA 1
ATOM 1391 C C . PHE A 1 178 ? 13.758 19.547 3.375 1 96.25 178 PHE A C 1
ATOM 1393 O O . PHE A 1 178 ? 14.414 18.609 3.846 1 96.25 178 PHE A O 1
ATOM 1400 N N . MET B 1 1 ? -3.08 -21.641 19.953 1 35 1 MET B N 1
ATOM 1401 C CA . MET B 1 1 ? -3.922 -20.484 20.188 1 35 1 MET B CA 1
ATOM 1402 C C . MET B 1 1 ? -3.99 -19.594 18.938 1 35 1 MET B C 1
ATOM 1404 O O . MET B 1 1 ? -2.957 -19.172 18.422 1 35 1 MET B O 1
ATOM 1408 N N . GLN B 1 2 ? -5.035 -19.609 18.188 1 52.59 2 GLN B N 1
ATOM 1409 C CA . GLN B 1 2 ? -5.137 -19.172 16.797 1 52.59 2 GLN B CA 1
ATOM 1410 C C . GLN B 1 2 ? -4.859 -17.672 16.688 1 52.59 2 GLN B C 1
ATOM 1412 O O . GLN B 1 2 ? -5.438 -16.859 17.422 1 52.59 2 GLN B O 1
ATOM 1417 N N . SER B 1 3 ? -3.646 -17.234 16.234 1 76.44 3 SER B N 1
ATOM 1418 C CA . SER B 1 3 ? -3.203 -15.852 16.172 1 76.44 3 SER B CA 1
ATOM 1419 C C . SER B 1 3 ? -4.34 -14.93 15.742 1 76.44 3 SER B C 1
ATOM 1421 O O . SER B 1 3 ? -5.133 -15.273 14.867 1 76.44 3 SER B O 1
ATOM 1423 N N . ASN B 1 4 ? -4.84 -14.078 16.703 1 91.88 4 ASN B N 1
ATOM 1424 C CA . ASN B 1 4 ? -5.883 -13.102 16.406 1 91.88 4 ASN B CA 1
ATOM 1425 C C . ASN B 1 4 ? -5.406 -12.062 15.398 1 91.88 4 ASN B C 1
ATOM 1427 O O . ASN B 1 4 ? -6.043 -11.023 15.227 1 91.88 4 ASN B O 1
ATOM 1431 N N . ALA B 1 5 ? -4.324 -12.453 14.781 1 95.31 5 ALA B N 1
ATOM 1432 C CA . ALA B 1 5 ? -3.701 -11.469 13.898 1 95.31 5 ALA B CA 1
ATOM 1433 C C . ALA B 1 5 ? -4.574 -11.203 12.68 1 95.31 5 ALA B C 1
ATOM 1435 O O . ALA B 1 5 ? -4.82 -10.047 12.328 1 95.31 5 ALA B O 1
ATOM 1436 N N . TYR B 1 6 ? -5.125 -12.25 12.078 1 97.88 6 TYR B N 1
ATOM 1437 C CA . TYR B 1 6 ? -5.91 -12.078 10.859 1 97.88 6 TYR B CA 1
ATOM 1438 C C . TYR B 1 6 ? -7.219 -11.352 11.156 1 97.88 6 TYR B C 1
ATOM 1440 O O . TYR B 1 6 ? -7.527 -10.328 10.539 1 97.88 6 TYR B O 1
ATOM 1448 N N . PRO B 1 7 ? -7.961 -11.805 12.125 1 97.56 7 PRO B N 1
ATOM 1449 C CA . PRO B 1 7 ? -9.203 -11.078 12.398 1 97.56 7 PRO B CA 1
ATOM 1450 C C . PRO B 1 7 ? -8.953 -9.609 12.766 1 97.56 7 PRO B C 1
ATOM 1452 O O . PRO B 1 7 ? -9.773 -8.742 12.445 1 97.56 7 PRO B O 1
ATOM 1455 N N . GLN B 1 8 ? -7.898 -9.352 13.383 1 97.25 8 GLN B N 1
ATOM 1456 C CA . GLN B 1 8 ? -7.59 -7.977 13.766 1 97.25 8 GLN B CA 1
ATOM 1457 C C . GLN B 1 8 ? -7.227 -7.133 12.547 1 97.25 8 GLN B C 1
ATOM 1459 O O . GLN B 1 8 ? -7.637 -5.973 12.438 1 97.25 8 GLN B O 1
ATOM 1464 N N . LEU B 1 9 ? -6.406 -7.715 11.656 1 98.44 9 LEU B N 1
ATOM 1465 C CA . LEU B 1 9 ? -6.078 -6.996 10.43 1 98.44 9 LEU B CA 1
ATOM 1466 C C . LEU B 1 9 ? -7.328 -6.766 9.586 1 98.44 9 LEU B C 1
ATOM 1468 O O . LEU B 1 9 ? -7.504 -5.688 9.008 1 98.44 9 LEU B O 1
ATOM 1472 N N . TYR B 1 10 ? -8.172 -7.762 9.5 1 98.19 10 TYR B N 1
ATOM 1473 C CA . TYR B 1 10 ? -9.422 -7.645 8.758 1 98.19 10 TYR B CA 1
ATOM 1474 C C . TYR B 1 10 ? -10.281 -6.516 9.32 1 98.19 10 TYR B C 1
ATOM 1476 O O . TYR B 1 10 ? -10.789 -5.688 8.562 1 98.19 10 TYR B O 1
ATOM 1484 N N . ARG B 1 11 ? -10.383 -6.5 10.594 1 97.12 11 ARG B N 1
ATOM 1485 C CA . ARG B 1 11 ? -11.172 -5.461 11.25 1 97.12 11 ARG B CA 1
ATOM 1486 C C . ARG B 1 11 ? -10.57 -4.082 11.008 1 97.12 11 ARG B C 1
ATOM 1488 O O . ARG B 1 11 ? -11.289 -3.119 10.742 1 97.12 11 ARG B O 1
ATOM 1495 N N . LEU B 1 12 ? -9.266 -4 11.125 1 97.88 12 LEU B N 1
ATOM 1496 C CA . LEU B 1 12 ? -8.586 -2.734 10.875 1 97.88 12 LEU B CA 1
ATOM 1497 C C . LEU B 1 12 ? -8.867 -2.242 9.461 1 97.88 12 LEU B C 1
ATOM 1499 O O . LEU B 1 12 ? -9.07 -1.046 9.242 1 97.88 12 LEU B O 1
ATOM 1503 N N . SER B 1 13 ? -8.836 -3.17 8.484 1 98.38 13 SER B N 1
ATOM 1504 C CA . SER B 1 13 ? -9.117 -2.836 7.086 1 98.38 13 SER B CA 1
ATOM 1505 C C . SER B 1 13 ? -10.555 -2.379 6.902 1 98.38 13 SER B C 1
ATOM 1507 O O . SER B 1 13 ? -10.844 -1.53 6.055 1 98.38 13 SER B O 1
ATOM 1509 N N . GLN B 1 14 ? -11.477 -2.875 7.699 1 97.69 14 GLN B N 1
ATOM 1510 C CA . GLN B 1 14 ? -12.883 -2.461 7.668 1 97.69 14 GLN B CA 1
ATOM 1511 C C . GLN B 1 14 ? -13.055 -1.078 8.289 1 97.69 14 GLN B C 1
ATOM 1513 O O . GLN B 1 14 ? -13.891 -0.293 7.84 1 97.69 14 GLN B O 1
ATOM 1518 N N . LEU B 1 15 ? -12.273 -0.838 9.297 1 97.81 15 LEU B N 1
ATOM 1519 C CA . LEU B 1 15 ? -12.422 0.39 10.062 1 97.81 15 LEU B CA 1
ATOM 1520 C C . LEU B 1 15 ? -11.75 1.562 9.367 1 97.81 15 LEU B C 1
ATOM 1522 O O . LEU B 1 15 ? -12.125 2.717 9.57 1 97.81 15 LEU B O 1
ATOM 1526 N N . ARG B 1 16 ? -10.672 1.245 8.594 1 98.44 16 ARG B N 1
ATOM 1527 C CA . ARG B 1 16 ? -10.039 2.301 7.816 1 98.44 16 ARG B CA 1
ATOM 1528 C C . ARG B 1 16 ? -11 2.867 6.777 1 98.44 16 ARG B C 1
ATOM 1530 O O . ARG B 1 16 ? -11.602 2.115 6.008 1 98.44 16 ARG B O 1
ATOM 1537 N N . TYR B 1 17 ? -11.203 4.168 6.719 1 98.5 17 TYR B N 1
ATOM 1538 C CA . TYR B 1 17 ? -12.031 4.855 5.734 1 98.5 17 TYR B CA 1
ATOM 1539 C C . TYR B 1 17 ? -11.469 6.238 5.422 1 98.5 17 TYR B C 1
ATOM 1541 O O . TYR B 1 17 ? -10.547 6.703 6.09 1 98.5 17 TYR B O 1
ATOM 1549 N N . SER B 1 18 ? -11.953 6.801 4.359 1 98.62 18 SER B N 1
ATOM 1550 C CA . SER B 1 18 ? -11.594 8.18 4.055 1 98.62 18 SER B CA 1
ATOM 1551 C C . SER B 1 18 ? -12.32 9.156 4.969 1 98.62 18 SER B C 1
ATOM 1553 O O . SER B 1 18 ? -13.453 9.562 4.68 1 98.62 18 SER B O 1
ATOM 1555 N N . CYS B 1 19 ? -11.641 9.523 6.035 1 98.75 19 CYS B N 1
ATOM 1556 C CA . CYS B 1 19 ? -12.203 10.453 7.008 1 98.75 19 CYS B CA 1
ATOM 1557 C C . CYS B 1 19 ? -12.164 11.883 6.48 1 98.75 19 CYS B C 1
ATOM 1559 O O . CYS B 1 19 ? -11.102 12.375 6.086 1 98.75 19 CYS B O 1
ATOM 1561 N N . ARG B 1 20 ? -13.297 12.57 6.535 1 98.56 20 ARG B N 1
ATOM 1562 C CA . ARG B 1 20 ? -13.359 13.906 5.957 1 98.56 20 ARG B CA 1
ATOM 1563 C C . ARG B 1 20 ? -14.039 14.891 6.914 1 98.56 20 ARG B C 1
ATOM 1565 O O . ARG B 1 20 ? -14.641 15.867 6.48 1 98.56 20 ARG B O 1
ATOM 1572 N N . ASP B 1 21 ? -14.039 14.547 8.102 1 98.62 21 ASP B N 1
ATOM 1573 C CA . ASP B 1 21 ? -14.531 15.367 9.203 1 98.62 21 ASP B CA 1
ATOM 1574 C C . ASP B 1 21 ? -13.781 15.055 10.5 1 98.62 21 ASP B C 1
ATOM 1576 O O . ASP B 1 21 ? -13.938 13.969 11.062 1 98.62 21 ASP B O 1
ATOM 1580 N N . TYR B 1 22 ? -13 16.047 11.039 1 98.75 22 TYR B N 1
ATOM 1581 C CA . TYR B 1 22 ? -12.109 15.797 12.172 1 98.75 22 TYR B CA 1
ATOM 1582 C C . TYR B 1 22 ? -12.523 16.641 13.375 1 98.75 22 TYR B C 1
ATOM 1584 O O . TYR B 1 22 ? -13.07 17.734 13.219 1 98.75 22 TYR B O 1
ATOM 1592 N N . SER B 1 23 ? -12.305 16.094 14.508 1 98.44 23 SER B N 1
ATOM 1593 C CA . SER B 1 23 ? -12.477 16.859 15.734 1 98.44 23 SER B CA 1
ATOM 1594 C C . SER B 1 23 ? -11.32 17.844 15.938 1 98.44 23 SER B C 1
ATOM 1596 O O . SER B 1 23 ? -10.32 17.797 15.211 1 98.44 23 SER B O 1
ATOM 1598 N N . ASP B 1 24 ? -11.398 18.641 17 1 96.88 24 ASP B N 1
ATOM 1599 C CA . ASP B 1 24 ? -10.359 19.609 17.312 1 96.88 24 ASP B CA 1
ATOM 1600 C C . ASP B 1 24 ? -9.305 19.016 18.234 1 96.88 24 ASP B C 1
ATOM 1602 O O . ASP B 1 24 ? -8.352 19.688 18.625 1 96.88 24 ASP B O 1
ATOM 1606 N N . ARG B 1 25 ? -9.477 17.766 18.562 1 97.75 25 ARG B N 1
ATOM 1607 C CA . ARG B 1 25 ? -8.484 17.125 19.422 1 97.75 25 ARG B CA 1
ATOM 1608 C C . ARG B 1 25 ? -7.109 17.109 18.75 1 97.75 25 ARG B C 1
ATOM 1610 O O . ARG B 1 25 ? -6.969 16.641 17.625 1 97.75 25 ARG B O 1
ATOM 1617 N N . PRO B 1 26 ? -6.145 17.656 19.469 1 97.75 26 PRO B N 1
ATOM 1618 C CA . PRO B 1 26 ? -4.816 17.703 18.859 1 97.75 26 PRO B CA 1
ATOM 1619 C C . PRO B 1 26 ? -4.195 16.312 18.719 1 97.75 26 PRO B C 1
ATOM 1621 O O . PRO B 1 26 ? -4.523 15.398 19.469 1 97.75 26 PRO B O 1
ATOM 1624 N N . VAL B 1 27 ? -3.389 16.188 17.75 1 98.62 27 VAL B N 1
ATOM 1625 C CA . VAL B 1 27 ? -2.557 15 17.562 1 98.62 27 VAL B CA 1
ATOM 1626 C C . VAL B 1 27 ? -1.12 15.312 17.984 1 98.62 27 VAL B C 1
ATOM 1628 O O . VAL B 1 27 ? -0.488 16.219 17.438 1 98.62 27 VAL B O 1
ATOM 1631 N N . SER B 1 28 ? -0.6 14.617 18.875 1 98.38 28 SER B N 1
ATOM 1632 C CA . SER B 1 28 ? 0.742 14.898 19.375 1 98.38 28 SER B CA 1
ATOM 1633 C C . SER B 1 28 ? 1.807 14.5 18.359 1 98.38 28 SER B C 1
ATOM 1635 O O . SER B 1 28 ? 1.572 13.625 17.516 1 98.38 28 SER B O 1
ATOM 1637 N N . ARG B 1 29 ? 2.922 15.086 18.469 1 97.94 29 ARG B N 1
ATOM 1638 C CA . ARG B 1 29 ? 4.055 14.703 17.641 1 97.94 29 ARG B CA 1
ATOM 1639 C C . ARG B 1 29 ? 4.438 13.242 17.859 1 97.94 29 ARG B C 1
ATOM 1641 O O . ARG B 1 29 ? 4.824 12.547 16.922 1 97.94 29 ARG B O 1
ATOM 1648 N N . ASP B 1 30 ? 4.375 12.812 19.094 1 98.38 30 ASP B N 1
ATOM 1649 C CA . ASP B 1 30 ? 4.699 11.43 19.406 1 98.38 30 ASP B CA 1
ATOM 1650 C C . ASP B 1 30 ? 3.752 10.461 18.703 1 98.38 30 ASP B C 1
ATOM 1652 O O . ASP B 1 30 ? 4.172 9.406 18.219 1 98.38 30 ASP B O 1
ATOM 1656 N N . THR B 1 31 ? 2.492 10.797 18.672 1 98.69 31 THR B N 1
ATOM 1657 C CA . THR B 1 31 ? 1.511 9.984 17.953 1 98.69 31 THR B CA 1
ATOM 1658 C C . THR B 1 31 ? 1.826 9.945 16.469 1 98.69 31 THR B C 1
ATOM 1660 O O . THR B 1 31 ? 1.787 8.875 15.844 1 98.69 31 THR B O 1
ATOM 1663 N N . LEU B 1 32 ? 2.17 11.094 15.898 1 98.88 32 LEU B N 1
ATOM 1664 C CA . LEU B 1 32 ? 2.545 11.141 14.492 1 98.88 32 LEU B CA 1
ATOM 1665 C C . LEU B 1 32 ? 3.787 10.297 14.227 1 98.88 32 LEU B C 1
ATOM 1667 O O . LEU B 1 32 ? 3.863 9.594 13.219 1 98.88 32 LEU B O 1
ATOM 1671 N N . ARG B 1 33 ? 4.738 10.367 15.133 1 98.75 33 ARG B N 1
ATOM 1672 C CA . ARG B 1 33 ? 5.949 9.562 14.992 1 98.75 33 ARG B CA 1
ATOM 1673 C C . ARG B 1 33 ? 5.629 8.07 15.031 1 98.75 33 ARG B C 1
ATOM 1675 O O . ARG B 1 33 ? 6.219 7.289 14.281 1 98.75 33 ARG B O 1
ATOM 1682 N N . SER B 1 34 ? 4.719 7.688 15.906 1 98.75 34 SER B N 1
ATOM 1683 C CA . SER B 1 34 ? 4.316 6.289 15.992 1 98.75 34 SER B CA 1
ATOM 1684 C C . SER B 1 34 ? 3.699 5.809 14.688 1 98.75 34 SER B C 1
ATOM 1686 O O . SER B 1 34 ? 4.008 4.715 14.211 1 98.75 34 SER B O 1
ATOM 1688 N N . VAL B 1 35 ? 2.871 6.605 14.109 1 98.88 35 VAL B N 1
ATOM 1689 C CA . VAL B 1 35 ? 2.215 6.297 12.844 1 98.88 35 VAL B CA 1
ATOM 1690 C C . VAL B 1 35 ? 3.26 6.184 11.734 1 98.88 35 VAL B C 1
ATOM 1692 O O . VAL B 1 35 ? 3.242 5.23 10.953 1 98.88 35 VAL B O 1
ATOM 1695 N N . LEU B 1 36 ? 4.168 7.098 11.727 1 98.94 36 LEU B N 1
ATOM 1696 C CA . LEU B 1 36 ? 5.191 7.152 10.688 1 98.94 36 LEU B CA 1
ATOM 1697 C C . LEU B 1 36 ? 6.207 6.031 10.867 1 98.94 36 LEU B C 1
ATOM 1699 O O . LEU B 1 36 ? 6.84 5.598 9.898 1 98.94 36 LEU B O 1
ATOM 1703 N N . ASP B 1 37 ? 6.379 5.559 12.078 1 98.81 37 ASP B N 1
ATOM 1704 C CA . ASP B 1 37 ? 7.297 4.453 12.32 1 98.81 37 ASP B CA 1
ATOM 1705 C C . ASP B 1 37 ? 6.812 3.172 11.648 1 98.81 37 ASP B C 1
ATOM 1707 O O . ASP B 1 37 ? 7.617 2.34 11.227 1 98.81 37 ASP B O 1
ATOM 1711 N N . VAL B 1 38 ? 5.512 2.988 11.547 1 98.88 38 VAL B N 1
ATOM 1712 C CA . VAL B 1 38 ? 4.984 1.832 10.828 1 98.88 38 VAL B CA 1
ATOM 1713 C C . VAL B 1 38 ? 5.219 2.004 9.328 1 98.88 38 VAL B C 1
ATOM 1715 O O . VAL B 1 38 ? 5.551 1.043 8.633 1 98.88 38 VAL B O 1
ATOM 1718 N N . ALA B 1 39 ? 5.047 3.201 8.789 1 98.94 39 ALA B N 1
ATOM 1719 C CA . ALA B 1 39 ? 5.367 3.48 7.395 1 98.94 39 ALA B CA 1
ATOM 1720 C C . ALA B 1 39 ? 6.816 3.123 7.082 1 98.94 39 ALA B C 1
ATOM 1722 O O . ALA B 1 39 ? 7.109 2.586 6.012 1 98.94 39 ALA B O 1
ATOM 1723 N N . ARG B 1 40 ? 7.672 3.391 8.016 1 98.75 40 ARG B N 1
ATOM 1724 C CA . ARG B 1 40 ? 9.102 3.133 7.887 1 98.75 40 ARG B CA 1
ATOM 1725 C C . ARG B 1 40 ? 9.375 1.647 7.664 1 98.75 40 ARG B C 1
ATOM 1727 O O . ARG B 1 40 ? 10.383 1.278 7.062 1 98.75 40 ARG B O 1
ATOM 1734 N N . LEU B 1 41 ? 8.523 0.805 8.102 1 98.75 41 LEU B N 1
ATOM 1735 C CA . LEU B 1 41 ? 8.727 -0.639 8.055 1 98.75 41 LEU B CA 1
ATOM 1736 C C . LEU B 1 41 ? 8.273 -1.213 6.719 1 98.75 41 LEU B C 1
ATOM 1738 O O . LEU B 1 41 ? 8.492 -2.393 6.434 1 98.75 41 LEU B O 1
ATOM 1742 N N . ALA B 1 42 ? 7.648 -0.381 5.871 1 98.88 42 ALA B N 1
ATOM 1743 C CA . ALA B 1 42 ? 7.105 -0.839 4.594 1 98.88 42 ALA B CA 1
ATOM 1744 C C . ALA B 1 42 ? 8.211 -1.394 3.697 1 98.88 42 ALA B C 1
ATOM 1746 O O . ALA B 1 42 ? 9.336 -0.902 3.719 1 98.88 42 ALA B O 1
ATOM 1747 N N . PRO B 1 43 ? 7.918 -2.43 2.906 1 98.88 43 PRO B N 1
ATOM 1748 C CA . PRO B 1 43 ? 8.875 -2.873 1.888 1 98.88 43 PRO B CA 1
ATOM 1749 C C . PRO B 1 43 ? 9.016 -1.873 0.743 1 98.88 43 PRO B C 1
ATOM 1751 O O . PRO B 1 43 ? 8.156 -1.015 0.553 1 98.88 43 PRO B O 1
ATOM 1754 N N . SER B 1 44 ? 10.117 -1.928 0.088 1 98.88 44 SER B N 1
ATOM 1755 C CA . SER B 1 44 ? 10.391 -1.195 -1.144 1 98.88 44 SER B CA 1
ATOM 1756 C C . SER B 1 44 ? 11.289 -1.999 -2.078 1 98.88 44 SER B C 1
ATOM 1758 O O . SER B 1 44 ? 12.039 -2.865 -1.628 1 98.88 44 SER B O 1
ATOM 1760 N N . ALA B 1 45 ? 11.055 -1.763 -3.344 1 98.88 45 ALA B N 1
ATOM 1761 C CA . ALA B 1 45 ? 11.875 -2.449 -4.336 1 98.88 45 ALA B CA 1
ATOM 1762 C C . ALA B 1 45 ? 13.359 -2.236 -4.062 1 98.88 45 ALA B C 1
ATOM 1764 O O . ALA B 1 45 ? 13.82 -1.099 -3.926 1 98.88 45 ALA B O 1
ATOM 1765 N N . CYS B 1 46 ? 14.086 -3.422 -3.887 1 98.56 46 CYS B N 1
ATOM 1766 C CA . CYS B 1 46 ? 15.516 -3.418 -3.635 1 98.56 46 CYS B CA 1
ATOM 1767 C C . CYS B 1 46 ? 15.852 -2.643 -2.365 1 98.56 46 CYS B C 1
ATOM 1769 O O . CYS B 1 46 ? 16.953 -2.125 -2.219 1 98.56 46 CYS B O 1
ATOM 1771 N N . ASN B 1 47 ? 14.859 -2.453 -1.514 1 98.62 47 ASN B N 1
ATOM 1772 C CA . ASN B 1 47 ? 15 -1.754 -0.24 1 98.62 47 ASN B CA 1
ATOM 1773 C C . ASN B 1 47 ? 15.492 -0.323 -0.437 1 98.62 47 ASN B C 1
ATOM 1775 O O . ASN B 1 47 ? 16.234 0.203 0.396 1 98.62 47 ASN B O 1
ATOM 1779 N N . ARG B 1 48 ? 15.031 0.336 -1.514 1 98.81 48 ARG B N 1
ATOM 1780 C CA . ARG B 1 48 ? 15.5 1.676 -1.846 1 98.81 48 ARG B CA 1
ATOM 1781 C C . ARG B 1 48 ? 14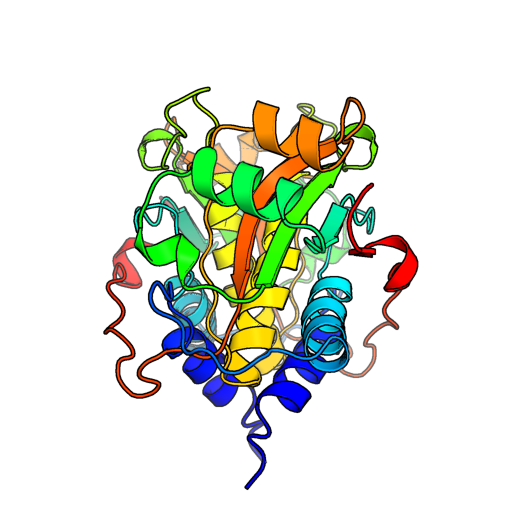.828 2.727 -0.97 1 98.81 48 ARG B C 1
ATOM 1783 O O . ARG B 1 48 ? 15.359 3.824 -0.788 1 98.81 48 ARG B O 1
ATOM 1790 N N . GLN B 1 49 ? 13.648 2.486 -0.5 1 98.88 49 GLN B N 1
ATOM 1791 C CA . GLN B 1 49 ? 12.93 3.389 0.391 1 98.88 49 GLN B CA 1
ATOM 1792 C C . GLN B 1 49 ? 12.93 4.812 -0.153 1 98.88 49 GLN B C 1
ATOM 1794 O O . GLN B 1 49 ? 13.289 5.754 0.555 1 98.88 49 GLN B O 1
ATOM 1799 N N . PRO B 1 50 ? 12.398 4.953 -1.43 1 98.88 50 PRO B N 1
ATOM 1800 C CA . PRO B 1 50 ? 12.508 6.234 -2.137 1 98.88 50 PRO B CA 1
ATOM 1801 C C . PRO B 1 50 ? 11.422 7.227 -1.731 1 98.88 50 PRO B C 1
ATOM 1803 O O . PRO B 1 50 ? 10.664 7.699 -2.582 1 98.88 50 PRO B O 1
ATOM 1806 N N . TRP B 1 51 ? 11.406 7.633 -0.468 1 98.94 51 TRP B N 1
ATOM 1807 C CA . TRP B 1 51 ? 10.297 8.477 -0.018 1 98.94 51 TRP B CA 1
ATOM 1808 C C . TRP B 1 51 ? 10.75 9.43 1.083 1 98.94 51 TRP B C 1
ATOM 1810 O O . TRP B 1 51 ? 11.781 9.195 1.728 1 98.94 51 TRP B O 1
ATOM 1820 N N . VAL B 1 52 ? 10.023 10.469 1.216 1 98.88 52 VAL B N 1
ATOM 1821 C CA . VAL B 1 52 ? 10.094 11.383 2.348 1 98.88 52 VAL B CA 1
ATOM 1822 C C . VAL B 1 52 ? 8.688 11.836 2.74 1 98.88 52 VAL B C 1
ATOM 1824 O O . VAL B 1 52 ? 7.84 12.062 1.876 1 98.88 52 VAL B O 1
ATOM 1827 N N . PHE B 1 53 ? 8.445 11.891 4.008 1 98.94 53 PHE B N 1
ATOM 1828 C CA . PHE B 1 53 ? 7.195 12.383 4.566 1 98.94 53 PHE B CA 1
ATOM 1829 C C . PHE B 1 53 ? 7.387 13.758 5.199 1 98.94 53 PHE B C 1
ATOM 1831 O O . PHE B 1 53 ? 8.195 13.922 6.113 1 98.94 53 PHE B O 1
ATOM 1838 N N . LEU B 1 54 ? 6.656 14.727 4.699 1 98.94 54 LEU B N 1
ATOM 1839 C CA . LEU B 1 54 ? 6.73 16.094 5.215 1 98.94 54 LEU B CA 1
ATOM 1840 C C . LEU B 1 54 ? 5.52 16.406 6.09 1 98.94 54 LEU B C 1
ATOM 1842 O O . LEU B 1 54 ? 4.379 16.297 5.637 1 98.94 54 LEU B O 1
ATOM 1846 N N . VAL B 1 55 ? 5.75 16.781 7.301 1 98.94 55 VAL B N 1
ATOM 1847 C CA . VAL B 1 55 ? 4.684 17.172 8.219 1 98.94 55 VAL B CA 1
ATOM 1848 C C . VAL B 1 55 ? 4.551 18.703 8.227 1 98.94 55 VAL B C 1
ATOM 1850 O O . VAL B 1 55 ? 5.52 19.406 8.484 1 98.94 55 VAL B O 1
ATOM 1853 N N . ALA B 1 56 ? 3.383 19.172 7.918 1 98.81 56 ALA B N 1
ATOM 1854 C CA . ALA B 1 56 ? 3.158 20.609 7.91 1 98.81 56 ALA B CA 1
ATOM 1855 C C . ALA B 1 56 ? 3.291 21.203 9.312 1 98.81 56 ALA B C 1
ATOM 1857 O O . ALA B 1 56 ? 2.746 20.641 10.273 1 98.81 56 ALA B O 1
ATOM 1858 N N . ASP B 1 57 ? 4.008 22.266 9.391 1 97.88 57 ASP B N 1
ATOM 1859 C CA . ASP B 1 57 ? 4.191 22.859 10.711 1 97.88 57 ASP B CA 1
ATOM 1860 C C . ASP B 1 57 ? 4.062 24.391 10.648 1 97.88 57 ASP B C 1
ATOM 1862 O O . ASP B 1 57 ? 4.5 25.094 11.562 1 97.88 57 ASP B O 1
ATOM 1866 N N . SER B 1 58 ? 3.49 24.922 9.531 1 98.12 58 SER B N 1
ATOM 1867 C CA . SER B 1 58 ? 3.293 26.359 9.406 1 98.12 58 SER B CA 1
ATOM 1868 C C . SER B 1 58 ? 1.95 26.672 8.75 1 98.12 58 SER B C 1
ATOM 1870 O O . SER B 1 58 ? 1.384 25.844 8.047 1 98.12 58 SER B O 1
ATOM 1872 N N . ALA B 1 59 ? 1.491 27.891 8.984 1 97.88 59 ALA B N 1
ATOM 1873 C CA . ALA B 1 59 ? 0.255 28.359 8.367 1 97.88 59 ALA B CA 1
ATOM 1874 C C . ALA B 1 59 ? 0.375 28.406 6.848 1 97.88 59 ALA B C 1
ATOM 1876 O O . ALA B 1 59 ? -0.596 28.141 6.133 1 97.88 59 ALA B O 1
ATOM 1877 N N . GLU B 1 60 ? 1.511 28.719 6.371 1 98.25 60 GLU B N 1
ATOM 1878 C CA . GLU B 1 60 ? 1.768 28.781 4.934 1 98.25 60 GLU B CA 1
ATOM 1879 C C . GLU B 1 60 ? 1.572 27.406 4.289 1 98.25 60 GLU B C 1
ATOM 1881 O O . GLU B 1 60 ? 0.925 27.297 3.244 1 98.25 60 GLU B O 1
ATOM 1886 N N . GLN B 1 61 ? 2.129 26.422 4.883 1 98.75 61 GLN B N 1
ATOM 1887 C CA . GLN B 1 61 ? 2.016 25.062 4.359 1 98.75 61 GLN B CA 1
ATOM 1888 C C . GLN B 1 61 ? 0.571 24.578 4.414 1 98.75 61 GLN B C 1
ATOM 1890 O O . GLN B 1 61 ? 0.084 23.953 3.461 1 98.75 61 GLN B O 1
ATOM 1895 N N . ARG B 1 62 ? -0.076 24.859 5.461 1 98.44 62 ARG B N 1
ATOM 1896 C CA . ARG B 1 62 ? -1.481 24.484 5.586 1 98.44 62 ARG B CA 1
ATOM 1897 C C . ARG B 1 62 ? -2.324 25.156 4.508 1 98.44 62 ARG B C 1
ATOM 1899 O O . ARG B 1 62 ? -3.197 24.531 3.91 1 98.44 62 ARG B O 1
ATOM 1906 N N . GLU B 1 63 ? -2.078 26.422 4.289 1 98.31 63 GLU B N 1
ATOM 1907 C CA . GLU B 1 63 ? -2.807 27.156 3.264 1 98.31 63 GLU B CA 1
ATOM 1908 C C . GLU B 1 63 ? -2.521 26.594 1.872 1 98.31 63 GLU B C 1
ATOM 1910 O O . GLU B 1 63 ? -3.422 26.516 1.034 1 98.31 63 GLU B O 1
ATOM 1915 N N . ALA B 1 64 ? -1.275 26.297 1.6 1 98.62 64 ALA B N 1
ATOM 1916 C CA . ALA B 1 64 ? -0.922 25.688 0.321 1 98.62 64 ALA B CA 1
ATOM 1917 C C . ALA B 1 64 ? -1.669 24.359 0.115 1 98.62 64 ALA B C 1
ATOM 1919 O O . ALA B 1 64 ? -2.176 24.094 -0.976 1 98.62 64 ALA B O 1
ATOM 1920 N N . ILE B 1 65 ? -1.745 23.562 1.18 1 98.75 65 ILE B N 1
ATOM 1921 C CA . ILE B 1 65 ? -2.418 22.266 1.122 1 98.75 65 ILE B CA 1
ATOM 1922 C C . ILE B 1 65 ? -3.908 22.469 0.854 1 98.75 65 ILE B C 1
ATOM 1924 O O . ILE B 1 65 ? -4.453 21.922 -0.103 1 98.75 65 ILE B O 1
ATOM 1928 N N . THR B 1 66 ? -4.555 23.281 1.637 1 98.44 66 THR B N 1
ATOM 1929 C CA . THR B 1 66 ? -6 23.438 1.55 1 98.44 66 THR B CA 1
ATOM 1930 C C . THR B 1 66 ? -6.395 24.203 0.291 1 98.44 66 THR B C 1
ATOM 1932 O O . THR B 1 66 ? -7.488 24.016 -0.244 1 98.44 66 THR B O 1
ATOM 1935 N N . GLY B 1 67 ? -5.512 25.016 -0.24 1 98.19 67 GLY B N 1
ATOM 1936 C CA . GLY B 1 67 ? -5.746 25.734 -1.479 1 98.19 67 GLY B CA 1
ATOM 1937 C C . GLY B 1 67 ? -5.566 24.875 -2.717 1 98.19 67 GLY B C 1
ATOM 1938 O O . GLY B 1 67 ? -6.215 25.109 -3.74 1 98.19 67 GLY B O 1
ATOM 1939 N N . SER B 1 68 ? -4.672 23.891 -2.678 1 98.12 68 SER B N 1
ATOM 1940 C CA . SER B 1 68 ? -4.359 23.047 -3.82 1 98.12 68 SER B CA 1
ATOM 1941 C C . SER B 1 68 ? -5.449 22 -4.043 1 98.12 68 SER B C 1
ATOM 1943 O O . SER B 1 68 ? -5.531 21.391 -5.117 1 98.12 68 SER B O 1
ATOM 1945 N N . TYR B 1 69 ? -6.145 21.688 -3.021 1 96.88 69 TYR B N 1
ATOM 1946 C CA . TYR B 1 69 ? -7.336 20.844 -2.975 1 96.88 69 TYR B CA 1
ATOM 1947 C C . TYR B 1 69 ? -8.484 21.578 -2.289 1 96.88 69 TYR B C 1
ATOM 1949 O O . TYR B 1 69 ? -8.727 21.391 -1.094 1 96.88 69 TYR B O 1
ATOM 1957 N N . ASP B 1 70 ? -9.266 22.312 -3.01 1 91.94 70 ASP B N 1
ATOM 1958 C CA . ASP B 1 70 ? -10.156 23.312 -2.436 1 91.94 70 ASP B CA 1
ATOM 1959 C C . ASP B 1 70 ? -11.5 22.703 -2.053 1 91.94 70 ASP B C 1
ATOM 1961 O O . ASP B 1 70 ? -12.516 22.984 -2.689 1 91.94 70 ASP B O 1
ATOM 1965 N N . ARG B 1 71 ? -11.422 21.938 -1.021 1 97.31 71 ARG B N 1
ATOM 1966 C CA . ARG B 1 71 ? -12.617 21.422 -0.37 1 97.31 71 ARG B CA 1
ATOM 1967 C C . ARG B 1 71 ? -12.695 21.875 1.084 1 97.31 71 ARG B C 1
ATOM 1969 O O . ARG B 1 71 ? -11.672 21.938 1.773 1 97.31 71 ARG B O 1
ATOM 1976 N N . GLN B 1 72 ? -13.805 22.109 1.556 1 97.75 72 GLN B N 1
ATOM 1977 C CA . GLN B 1 72 ? -13.992 22.672 2.885 1 97.75 72 GLN B CA 1
ATOM 1978 C C . GLN B 1 72 ? -13.641 21.656 3.973 1 97.75 72 GLN B C 1
ATOM 1980 O O . GLN B 1 72 ? -13.062 22.031 5 1 97.75 72 GLN B O 1
ATOM 1985 N N . TRP B 1 73 ? -13.969 20.422 3.736 1 98.25 73 TRP B N 1
ATOM 1986 C CA . TRP B 1 73 ? -13.812 19.422 4.781 1 98.25 73 TRP B CA 1
ATOM 1987 C C . TRP B 1 73 ? -12.352 19.281 5.195 1 98.25 73 TRP B C 1
ATOM 1989 O O . TRP B 1 73 ? -12.055 19 6.359 1 98.25 73 TRP B O 1
ATOM 1999 N N . ILE B 1 74 ? -11.398 19.453 4.254 1 98.62 74 ILE B N 1
ATOM 2000 C CA . ILE B 1 74 ? -10 19.156 4.547 1 98.62 74 ILE B CA 1
ATOM 2001 C C . ILE B 1 74 ? -9.461 20.172 5.559 1 98.62 74 ILE B C 1
ATOM 2003 O O . ILE B 1 74 ? -8.492 19.891 6.27 1 98.62 74 ILE B O 1
ATOM 2007 N N . ARG B 1 75 ? -10.07 21.281 5.688 1 98.12 75 ARG B N 1
ATOM 2008 C CA . ARG B 1 75 ? -9.656 22.359 6.598 1 98.12 75 ARG B CA 1
ATOM 2009 C C . ARG B 1 75 ? -9.906 21.969 8.047 1 98.12 75 ARG B C 1
ATOM 2011 O O . ARG B 1 75 ? -9.375 22.578 8.969 1 98.12 75 ARG B O 1
ATOM 2018 N N . THR B 1 76 ? -10.742 20.922 8.281 1 98.38 76 THR B N 1
ATOM 2019 C CA . THR B 1 76 ? -11.039 20.484 9.641 1 98.38 76 THR B CA 1
ATOM 2020 C C . THR B 1 76 ? -9.906 19.625 10.188 1 98.38 76 THR B C 1
ATOM 2022 O O . THR B 1 76 ? -9.836 19.375 11.391 1 98.38 76 THR B O 1
ATOM 2025 N N . ALA B 1 77 ? -8.984 19.156 9.367 1 98.69 77 ALA B N 1
ATOM 2026 C CA . ALA B 1 77 ? -7.898 18.281 9.812 1 98.69 77 ALA B CA 1
ATOM 2027 C C . ALA B 1 77 ? -6.871 19.062 10.633 1 98.69 77 ALA B C 1
ATOM 2029 O O . ALA B 1 77 ? -6.434 20.141 10.219 1 98.69 77 ALA B O 1
ATOM 2030 N N . PRO B 1 78 ? -6.488 18.562 11.734 1 98.69 78 PRO B N 1
ATOM 2031 C CA . PRO B 1 78 ? -5.523 19.281 12.57 1 98.69 78 PRO B CA 1
ATOM 2032 C C . PRO B 1 78 ? -4.086 19.141 12.062 1 98.69 78 PRO B C 1
ATOM 2034 O O . PRO B 1 78 ? -3.246 20 12.336 1 98.69 78 PRO B O 1
ATOM 2037 N N . GLU B 1 79 ? -3.742 18.016 11.406 1 98.81 79 GLU B N 1
ATOM 2038 C CA . GLU B 1 79 ? -2.391 17.766 10.914 1 98.81 79 GLU B CA 1
ATOM 2039 C C . GLU B 1 79 ? -2.408 17.266 9.469 1 98.81 79 GLU B C 1
ATOM 2041 O O . GLU B 1 79 ? -3.398 16.703 9.016 1 98.81 79 GLU B O 1
ATOM 2046 N N . PHE B 1 80 ? -1.312 17.547 8.773 1 98.88 80 PHE B N 1
ATOM 2047 C CA . PHE B 1 80 ? -1.129 17.109 7.395 1 98.88 80 PHE B CA 1
ATOM 2048 C C . PHE B 1 80 ? 0.245 16.484 7.211 1 98.88 80 PHE B C 1
ATOM 2050 O O . PHE B 1 80 ? 1.248 17 7.695 1 98.88 80 PHE B O 1
ATOM 2057 N N . ILE B 1 81 ? 0.256 15.375 6.547 1 98.94 81 ILE B N 1
ATOM 2058 C CA . ILE B 1 81 ? 1.484 14.758 6.051 1 98.94 81 ILE B CA 1
ATOM 2059 C C . ILE B 1 81 ? 1.476 14.75 4.527 1 98.94 81 ILE B C 1
ATOM 2061 O O . ILE B 1 81 ? 0.506 14.305 3.906 1 98.94 81 ILE B O 1
ATOM 2065 N N . VAL B 1 82 ? 2.445 15.312 3.904 1 98.94 82 VAL B N 1
ATOM 2066 C CA . VAL B 1 82 ? 2.645 15.195 2.463 1 98.94 82 VAL B CA 1
ATOM 2067 C C . VAL B 1 82 ? 3.635 14.078 2.166 1 98.94 82 VAL B C 1
ATOM 2069 O O . VAL B 1 82 ? 4.797 14.133 2.58 1 98.94 82 VAL B O 1
ATOM 2072 N N . ALA B 1 83 ? 3.186 13.086 1.502 1 99 83 ALA B N 1
ATOM 2073 C CA . ALA B 1 83 ? 4.031 11.961 1.126 1 99 83 ALA B CA 1
ATOM 2074 C C . ALA B 1 83 ? 4.656 12.172 -0.25 1 99 83 ALA B C 1
ATOM 2076 O O . ALA B 1 83 ? 3.943 12.359 -1.24 1 99 83 ALA B O 1
ATOM 2077 N N . CYS B 1 84 ? 5.945 12.117 -0.287 1 98.94 84 CYS B N 1
ATOM 2078 C CA . CYS B 1 84 ? 6.676 12.414 -1.516 1 98.94 84 CYS B CA 1
ATOM 2079 C C . CYS B 1 84 ? 7.52 11.219 -1.949 1 98.94 84 CYS B C 1
ATOM 2081 O O . CYS B 1 84 ? 8.094 10.523 -1.111 1 98.94 84 CYS B O 1
ATOM 2083 N N . GLY B 1 85 ? 7.52 10.969 -3.229 1 98.88 85 GLY B N 1
ATOM 2084 C CA . GLY B 1 85 ? 8.414 9.992 -3.832 1 98.88 85 GLY B CA 1
ATOM 2085 C C . GLY B 1 85 ? 9.648 10.617 -4.453 1 98.88 85 GLY B C 1
ATOM 2086 O O . GLY B 1 85 ? 9.594 11.75 -4.949 1 98.88 85 GLY B O 1
ATOM 2087 N N . ILE B 1 86 ? 10.734 9.938 -4.426 1 98.81 86 ILE B N 1
ATOM 2088 C CA . ILE B 1 86 ? 11.984 10.391 -5.02 1 98.81 86 ILE B CA 1
ATOM 2089 C C . ILE B 1 86 ? 12.352 9.5 -6.203 1 98.81 86 ILE B C 1
ATOM 2091 O O . ILE B 1 86 ? 12.945 8.43 -6.023 1 98.81 86 ILE B O 1
ATOM 2095 N N . HIS B 1 87 ? 12.117 9.969 -7.371 1 98.38 87 HIS B N 1
ATOM 2096 C CA . HIS B 1 87 ? 12.211 9.164 -8.586 1 98.38 87 HIS B CA 1
ATOM 2097 C C . HIS B 1 87 ? 13.633 8.672 -8.805 1 98.38 87 HIS B C 1
ATOM 2099 O O . HIS B 1 87 ? 13.844 7.516 -9.195 1 98.38 87 HIS B O 1
ATOM 2105 N N . ASP B 1 88 ? 14.586 9.492 -8.5 1 98.25 88 ASP B N 1
ATOM 2106 C CA . ASP B 1 88 ? 15.977 9.156 -8.789 1 98.25 88 ASP B CA 1
ATOM 2107 C C . ASP B 1 88 ? 16.5 8.086 -7.828 1 98.25 88 ASP B C 1
ATOM 2109 O O . ASP B 1 88 ? 17.516 7.457 -8.086 1 98.25 88 ASP B O 1
ATOM 2113 N N . GLU B 1 89 ? 15.773 7.875 -6.73 1 98.56 89 GLU B N 1
ATOM 2114 C CA . GLU B 1 89 ? 16.172 6.863 -5.758 1 98.56 89 GLU B CA 1
ATOM 2115 C C . GLU B 1 89 ? 15.375 5.574 -5.941 1 98.56 89 GLU B C 1
ATOM 2117 O O . GLU B 1 89 ? 15.734 4.531 -5.391 1 98.56 89 GLU B O 1
ATOM 2122 N N . ALA B 1 90 ? 14.383 5.629 -6.738 1 98.75 90 ALA B N 1
ATOM 2123 C CA . ALA B 1 90 ? 13.484 4.488 -6.914 1 98.75 90 ALA B CA 1
ATOM 2124 C C . ALA B 1 90 ? 14.117 3.428 -7.812 1 98.75 90 ALA B C 1
ATOM 2126 O O . ALA B 1 90 ? 15.039 3.719 -8.57 1 98.75 90 ALA B O 1
ATOM 2127 N N . TRP B 1 91 ? 13.68 2.26 -7.66 1 98.81 91 TRP B N 1
ATOM 2128 C CA . TRP B 1 91 ? 14.055 1.185 -8.57 1 98.81 91 TRP B CA 1
ATOM 2129 C C . TRP B 1 91 ? 13.289 1.296 -9.891 1 98.81 91 TRP B C 1
ATOM 2131 O O . TRP B 1 91 ? 12.086 1.56 -9.891 1 98.81 91 TRP B O 1
ATOM 2141 N N . HIS B 1 92 ? 13.992 1.174 -10.938 1 98.75 92 HIS B N 1
ATOM 2142 C CA . HIS B 1 92 ? 13.422 1.106 -12.281 1 98.75 92 HIS B CA 1
ATOM 2143 C C . HIS B 1 92 ? 13.656 -0.262 -12.914 1 98.75 92 HIS B C 1
ATOM 2145 O O . HIS B 1 92 ? 14.789 -0.76 -12.922 1 98.75 92 HIS B O 1
ATOM 2151 N N . ARG B 1 93 ? 12.562 -0.832 -13.328 1 98.5 93 ARG B N 1
ATOM 2152 C CA . ARG B 1 93 ? 12.664 -2.182 -13.875 1 98.5 93 ARG B CA 1
ATOM 2153 C C . ARG B 1 93 ? 13.547 -2.201 -15.117 1 98.5 93 ARG B C 1
ATOM 2155 O O . ARG B 1 93 ? 13.375 -1.376 -16.016 1 98.5 93 ARG B O 1
ATOM 2162 N N . GLY B 1 94 ? 14.367 -3.141 -15.258 1 98 94 GLY B N 1
ATOM 2163 C CA . GLY B 1 94 ? 15.414 -3.195 -16.266 1 98 94 GLY B CA 1
ATOM 2164 C C . GLY B 1 94 ? 14.867 -3.318 -17.688 1 98 94 GLY B C 1
ATOM 2165 O O . GLY B 1 94 ? 15.32 -2.619 -18.594 1 98 94 GLY B O 1
ATOM 2166 N N . CYS B 1 95 ? 13.898 -4.129 -17.875 1 97.38 95 CYS B N 1
ATOM 2167 C CA . CYS B 1 95 ? 13.484 -4.512 -19.219 1 97.38 95 CYS B CA 1
ATOM 2168 C C . CYS B 1 95 ? 12.719 -3.377 -19.891 1 97.38 95 CYS B C 1
ATOM 2170 O O . CYS B 1 95 ? 12.727 -3.262 -21.125 1 97.38 95 CYS B O 1
ATOM 2172 N N . ASP B 1 96 ? 12.133 -2.424 -19.109 1 97.94 96 ASP B N 1
ATOM 2173 C CA . ASP B 1 96 ? 11.289 -1.433 -19.766 1 97.94 96 ASP B CA 1
ATOM 2174 C C . ASP B 1 96 ? 11.352 -0.088 -19.047 1 97.94 96 ASP B C 1
ATOM 2176 O O . ASP B 1 96 ? 10.672 0.862 -19.438 1 97.94 96 ASP B O 1
ATOM 2180 N N . GLY B 1 97 ? 12.133 0.006 -17.938 1 98.25 97 GLY B N 1
ATOM 2181 C CA . GLY B 1 97 ? 12.352 1.271 -17.266 1 98.25 97 GLY B CA 1
ATOM 2182 C C . GLY B 1 97 ? 11.211 1.662 -16.344 1 98.25 97 GLY B C 1
ATOM 2183 O O . GLY B 1 97 ? 11.156 2.795 -15.859 1 98.25 97 GLY B O 1
ATOM 2184 N N . LYS B 1 98 ? 10.258 0.782 -16.078 1 98.38 98 LYS B N 1
ATOM 2185 C CA . LYS B 1 98 ? 9.133 1.12 -15.227 1 98.38 98 LYS B CA 1
ATOM 2186 C C . LYS B 1 98 ? 9.609 1.659 -13.875 1 98.38 98 LYS B C 1
ATOM 2188 O O . LYS B 1 98 ? 10.43 1.028 -13.203 1 98.38 98 LYS B O 1
ATOM 2193 N N . ASP B 1 99 ? 9.148 2.893 -13.539 1 98.56 99 ASP B N 1
ATOM 2194 C CA . ASP B 1 99 ? 9.461 3.574 -12.289 1 98.56 99 ASP B CA 1
ATOM 2195 C C . ASP B 1 99 ? 8.578 3.062 -11.148 1 98.56 99 ASP B C 1
ATOM 2197 O O . ASP B 1 99 ? 7.352 3.115 -11.234 1 98.56 99 ASP B O 1
ATOM 2201 N N . HIS B 1 100 ? 9.133 2.604 -10.039 1 98.88 100 HIS B N 1
ATOM 2202 C CA . HIS B 1 100 ? 8.367 1.977 -8.969 1 98.88 100 HIS B CA 1
ATOM 2203 C C . HIS B 1 100 ? 8.156 2.936 -7.805 1 98.88 100 HIS B C 1
ATOM 2205 O O . HIS B 1 100 ? 7.805 2.512 -6.703 1 98.88 100 HIS B O 1
ATOM 2211 N N . THR B 1 101 ? 8.391 4.254 -8.016 1 98.88 101 THR B N 1
ATOM 2212 C CA . THR B 1 101 ? 8.211 5.266 -6.98 1 98.88 101 THR B CA 1
ATOM 2213 C C . THR B 1 101 ? 6.805 5.184 -6.391 1 98.88 101 THR B C 1
ATOM 2215 O O . THR B 1 101 ? 6.641 5.074 -5.172 1 98.88 101 THR B O 1
ATOM 2218 N N . ASP B 1 102 ? 5.781 5.156 -7.23 1 98.94 102 ASP B N 1
ATOM 2219 C CA . ASP B 1 102 ? 4.402 5.137 -6.75 1 98.94 102 ASP B CA 1
ATOM 2220 C C . ASP B 1 102 ? 4.102 3.84 -6.004 1 98.94 102 ASP B C 1
ATOM 2222 O O . ASP B 1 102 ? 3.396 3.85 -4.992 1 98.94 102 ASP B O 1
ATOM 2226 N N . VAL B 1 103 ? 4.617 2.738 -6.508 1 98.94 103 VAL B N 1
ATOM 2227 C CA . VAL B 1 103 ? 4.41 1.448 -5.859 1 98.94 103 VAL B CA 1
ATOM 2228 C C . VAL B 1 103 ? 4.957 1.493 -4.434 1 98.94 103 VAL B C 1
ATOM 2230 O O . VAL B 1 103 ? 4.207 1.334 -3.469 1 98.94 103 VAL B O 1
ATOM 2233 N N . ASP B 1 104 ? 6.203 1.857 -4.32 1 98.94 104 ASP B N 1
ATOM 2234 C CA . ASP B 1 104 ? 6.879 1.836 -3.029 1 98.94 104 ASP B CA 1
ATOM 2235 C C . ASP B 1 104 ? 6.242 2.826 -2.057 1 98.94 104 ASP B C 1
ATOM 2237 O O . ASP B 1 104 ? 5.973 2.484 -0.903 1 98.94 104 ASP B O 1
ATOM 2241 N N . LEU B 1 105 ? 5.984 4 -2.508 1 98.94 105 LEU B N 1
ATOM 2242 C CA . LEU B 1 105 ? 5.426 5.039 -1.648 1 98.94 105 LEU B CA 1
ATOM 2243 C C . LEU B 1 105 ? 4.023 4.66 -1.18 1 98.94 105 LEU B C 1
ATOM 2245 O O . LEU B 1 105 ? 3.662 4.906 -0.028 1 98.94 105 LEU B O 1
ATOM 2249 N N . SER B 1 106 ? 3.23 4.078 -2.055 1 99 106 SER B N 1
ATOM 2250 C CA . SER B 1 106 ? 1.856 3.725 -1.71 1 99 106 SER B CA 1
ATOM 2251 C C . SER B 1 106 ? 1.815 2.654 -0.625 1 99 106 SER B C 1
ATOM 2253 O O . SER B 1 106 ? 0.938 2.674 0.241 1 99 106 SER B O 1
ATOM 2255 N N . ILE B 1 107 ? 2.725 1.724 -0.692 1 98.94 107 ILE B N 1
ATOM 2256 C CA . ILE B 1 107 ? 2.838 0.727 0.367 1 98.94 107 ILE B CA 1
ATOM 2257 C C . ILE B 1 107 ? 3.076 1.422 1.706 1 98.94 107 ILE B C 1
ATOM 2259 O O . ILE B 1 107 ? 2.363 1.168 2.68 1 98.94 107 ILE B O 1
ATOM 2263 N N . ALA B 1 108 ? 4.016 2.33 1.721 1 99 108 ALA B N 1
ATOM 2264 C CA . ALA B 1 108 ? 4.383 3.025 2.951 1 99 108 ALA B CA 1
ATOM 2265 C C . ALA B 1 108 ? 3.217 3.861 3.477 1 99 108 ALA B C 1
ATOM 2267 O O . ALA B 1 108 ? 2.949 3.877 4.68 1 99 108 ALA B O 1
ATOM 2268 N N . ILE B 1 109 ? 2.518 4.543 2.582 1 99 109 ILE B N 1
ATOM 2269 C CA . ILE B 1 109 ? 1.396 5.387 2.984 1 99 109 ILE B CA 1
ATOM 2270 C C . ILE B 1 109 ? 0.292 4.523 3.59 1 99 109 ILE B C 1
ATOM 2272 O O . ILE B 1 109 ? -0.348 4.918 4.566 1 99 109 ILE B O 1
ATOM 2276 N N . GLU B 1 110 ? 0.094 3.359 2.996 1 98.94 110 GLU B N 1
ATOM 2277 C CA . GLU B 1 110 ? -0.988 2.547 3.543 1 98.94 110 GLU B CA 1
ATOM 2278 C C . GLU B 1 110 ? -0.616 1.978 4.91 1 98.94 110 GLU B C 1
ATOM 2280 O O . GLU B 1 110 ? -1.476 1.821 5.777 1 98.94 110 GLU B O 1
ATOM 2285 N N . HIS B 1 111 ? 0.673 1.655 5.121 1 98.94 111 HIS B N 1
ATOM 2286 C CA . HIS B 1 111 ? 1.123 1.353 6.473 1 98.94 111 HIS B CA 1
ATOM 2287 C C . HIS B 1 111 ? 0.779 2.486 7.434 1 98.94 111 HIS B C 1
ATOM 2289 O O . HIS B 1 111 ? 0.273 2.244 8.531 1 98.94 111 HIS B O 1
ATOM 2295 N N . LEU B 1 112 ? 1.019 3.682 7.039 1 98.94 112 LEU B N 1
ATOM 2296 C CA . LEU B 1 112 ? 0.708 4.879 7.812 1 98.94 112 LEU B CA 1
ATOM 2297 C C . LEU B 1 112 ? -0.783 4.949 8.125 1 98.94 112 LEU B C 1
ATOM 2299 O O . LEU B 1 112 ? -1.171 5.172 9.273 1 98.94 112 LEU B O 1
ATOM 2303 N N . CYS B 1 113 ? -1.627 4.738 7.137 1 98.94 113 CYS B N 1
ATOM 2304 C CA . CYS B 1 113 ? -3.07 4.867 7.301 1 98.94 113 CYS B CA 1
ATOM 2305 C C . CYS B 1 113 ? -3.615 3.781 8.219 1 98.94 113 CYS B C 1
ATOM 2307 O O . CYS B 1 113 ? -4.461 4.055 9.078 1 98.94 113 CYS B O 1
ATOM 2309 N N . LEU B 1 114 ? -3.129 2.562 8.062 1 98.94 114 LEU B N 1
ATOM 2310 C CA . LEU B 1 114 ? -3.555 1.481 8.945 1 98.94 114 LEU B CA 1
ATOM 2311 C C . LEU B 1 114 ? -3.08 1.725 10.375 1 98.94 114 LEU B C 1
ATOM 2313 O O . LEU B 1 114 ? -3.805 1.445 11.328 1 98.94 114 LEU B O 1
ATOM 2317 N N . ALA B 1 115 ? -1.877 2.23 10.516 1 98.94 115 ALA B N 1
ATOM 2318 C CA . ALA B 1 115 ? -1.366 2.576 11.836 1 98.94 115 ALA B CA 1
ATOM 2319 C C . ALA B 1 115 ? -2.227 3.65 12.492 1 98.94 115 ALA B C 1
ATOM 2321 O O . ALA B 1 115 ? -2.58 3.539 13.672 1 98.94 115 ALA B O 1
ATOM 2322 N N . ALA B 1 116 ? -2.562 4.676 11.734 1 98.94 116 ALA B N 1
ATOM 2323 C CA . ALA B 1 116 ? -3.445 5.719 12.25 1 98.94 116 ALA B CA 1
ATOM 2324 C C . ALA B 1 116 ? -4.766 5.129 12.734 1 98.94 116 ALA B C 1
ATOM 2326 O O . ALA B 1 116 ? -5.215 5.418 13.844 1 98.94 116 ALA B O 1
ATOM 2327 N N . THR B 1 117 ? -5.348 4.301 11.891 1 98.75 117 THR B N 1
ATOM 2328 C CA . THR B 1 117 ? -6.609 3.66 12.242 1 98.75 117 THR B CA 1
ATOM 2329 C C . THR B 1 117 ? -6.477 2.859 13.531 1 98.75 117 THR B C 1
ATOM 2331 O O . THR B 1 117 ? -7.371 2.879 14.375 1 98.75 117 THR B O 1
ATOM 2334 N N . SER B 1 118 ? -5.344 2.182 13.695 1 98.62 118 SER B N 1
ATOM 2335 C CA . SER B 1 118 ? -5.117 1.344 14.867 1 98.62 118 SER B CA 1
ATOM 2336 C C . SER B 1 118 ? -4.98 2.186 16.141 1 98.62 118 SER B C 1
ATOM 2338 O O . SER B 1 118 ? -5.078 1.666 17.25 1 98.62 118 SER B O 1
ATOM 2340 N N . LEU B 1 119 ? -4.762 3.459 15.977 1 98.56 119 LEU B N 1
ATOM 2341 C CA . LEU B 1 119 ? -4.676 4.402 17.094 1 98.56 119 LEU B CA 1
ATOM 2342 C C . LEU B 1 119 ? -5.93 5.262 17.172 1 98.56 119 LEU B C 1
ATOM 2344 O O . LEU B 1 119 ? -5.926 6.312 17.812 1 98.56 119 LEU B O 1
ATOM 2348 N N . GLU B 1 120 ? -6.941 4.914 16.375 1 98.06 120 GLU B N 1
ATOM 2349 C CA . GLU B 1 120 ? -8.266 5.527 16.375 1 98.06 120 GLU B CA 1
ATOM 2350 C C . GLU B 1 120 ? -8.242 6.895 15.695 1 98.06 120 GLU B C 1
ATOM 2352 O O . GLU B 1 120 ? -9.117 7.727 15.938 1 98.06 120 GLU B O 1
ATOM 2357 N N . LEU B 1 121 ? -7.176 7.133 14.969 1 98.81 121 LEU B N 1
ATOM 2358 C CA . LEU B 1 121 ? -7.113 8.32 14.117 1 98.81 121 LEU B CA 1
ATOM 2359 C C . LEU B 1 121 ? -7.758 8.047 12.758 1 98.81 121 LEU B C 1
ATOM 2361 O O . LEU B 1 121 ? -7.84 6.898 12.328 1 98.81 121 LEU B O 1
ATOM 2365 N N . GLY B 1 122 ? -8.273 9.102 12.141 1 98.75 122 GLY B N 1
ATOM 2366 C CA . GLY B 1 122 ? -8.719 9.078 10.75 1 98.75 122 GLY B CA 1
ATOM 2367 C C . GLY B 1 122 ? -7.715 9.695 9.797 1 98.75 122 GLY B C 1
ATOM 2368 O O . GLY B 1 122 ? -6.961 10.594 10.18 1 98.75 122 GLY B O 1
ATOM 2369 N N . THR B 1 123 ? -7.699 9.227 8.656 1 98.94 123 THR B N 1
ATOM 2370 C CA . THR B 1 123 ? -6.914 9.766 7.551 1 98.94 123 THR B CA 1
ATOM 2371 C C . THR B 1 123 ? -7.73 9.766 6.258 1 98.94 123 THR B C 1
ATOM 2373 O O . THR B 1 123 ? -8.836 9.219 6.215 1 98.94 123 THR B O 1
ATOM 2376 N N . CYS B 1 124 ? -7.176 10.367 5.273 1 98.88 124 CYS B N 1
ATOM 2377 C CA . CYS B 1 124 ? -7.719 10.336 3.92 1 98.88 124 CYS B CA 1
ATOM 2378 C C . CYS B 1 124 ? -6.605 10.453 2.883 1 98.88 124 CYS B C 1
ATOM 2380 O O . CYS B 1 124 ? -5.723 11.297 3.008 1 98.88 124 CYS B O 1
ATOM 2382 N N . TRP B 1 125 ? -6.625 9.547 1.908 1 98.94 125 TRP B N 1
ATOM 2383 C CA . TRP B 1 125 ? -5.797 9.719 0.719 1 98.94 125 TRP B CA 1
ATOM 2384 C C . TRP B 1 125 ? -6.297 10.891 -0.125 1 98.94 125 TRP B C 1
ATOM 2386 O O . TRP B 1 125 ? -7.387 10.828 -0.7 1 98.94 125 TRP B O 1
ATOM 2396 N N . VAL B 1 126 ? -5.551 11.961 -0.191 1 98.88 126 VAL B N 1
ATOM 2397 C CA . VAL B 1 126 ? -5.867 13.078 -1.075 1 98.88 126 VAL B CA 1
ATOM 2398 C C . VAL B 1 126 ? -4.82 13.18 -2.182 1 98.88 126 VAL B C 1
ATOM 2400 O O . VAL B 1 126 ? -3.695 13.617 -1.943 1 98.88 126 VAL B O 1
ATOM 2403 N N . CYS B 1 127 ? -5.227 12.75 -3.355 1 98.81 127 CYS B N 1
ATOM 2404 C CA . CYS B 1 127 ? -4.324 12.773 -4.504 1 98.81 127 CYS B CA 1
ATOM 2405 C C . CYS B 1 127 ? -4.754 13.828 -5.516 1 98.81 127 CYS B C 1
ATOM 2407 O O . CYS B 1 127 ? -3.994 14.18 -6.418 1 98.81 127 CYS B O 1
ATOM 2409 N N . ASN B 1 128 ? -5.973 14.367 -5.289 1 98.69 128 ASN B N 1
ATOM 2410 C CA . ASN B 1 128 ? -6.512 15.398 -6.176 1 98.69 128 ASN B CA 1
ATOM 2411 C C . ASN B 1 128 ? -6.086 16.797 -5.738 1 98.69 128 ASN B C 1
ATOM 2413 O O . ASN B 1 128 ? -6.91 17.578 -5.262 1 98.69 128 ASN B O 1
ATOM 2417 N N . PHE B 1 129 ? -4.887 17.125 -5.961 1 98.75 129 PHE B N 1
ATOM 2418 C CA . PHE B 1 129 ? -4.367 18.453 -5.645 1 98.75 129 PHE B CA 1
ATOM 2419 C C . PHE B 1 129 ? -3.455 18.953 -6.758 1 98.75 129 PHE B C 1
ATOM 2421 O O . PHE B 1 129 ? -2.996 18.172 -7.594 1 98.75 129 PHE B O 1
ATOM 2428 N N . VAL B 1 130 ? -3.26 20.25 -6.824 1 98.62 130 VAL B N 1
ATOM 2429 C CA . VAL B 1 130 ? -2.273 20.859 -7.715 1 98.62 130 VAL B CA 1
ATOM 2430 C C . VAL B 1 130 ? -0.895 20.828 -7.059 1 98.62 130 VAL B C 1
ATOM 2432 O O . VAL B 1 130 ? -0.694 21.406 -5.992 1 98.62 130 VAL B O 1
ATOM 2435 N N . PRO B 1 131 ? 0.085 20.188 -7.652 1 98.44 131 PRO B N 1
ATOM 2436 C CA . PRO B 1 131 ? 1.347 19.906 -6.965 1 98.44 131 PRO B CA 1
ATOM 2437 C C . PRO B 1 131 ? 2.207 21.156 -6.766 1 98.44 131 PRO B C 1
ATOM 2439 O O . PRO B 1 131 ? 2.934 21.25 -5.773 1 98.44 131 PRO B O 1
ATOM 2442 N N . ALA B 1 132 ? 2.115 22.109 -7.617 1 97.94 132 ALA B N 1
ATOM 2443 C CA . ALA B 1 132 ? 3.062 23.219 -7.652 1 97.94 132 ALA B CA 1
ATOM 2444 C C . ALA B 1 132 ? 3.039 24 -6.34 1 97.94 132 ALA B C 1
ATOM 2446 O O . ALA B 1 132 ? 4.09 24.266 -5.75 1 97.94 132 ALA B O 1
ATOM 2447 N N . PRO B 1 133 ? 1.845 24.406 -5.797 1 98.25 133 PRO B N 1
ATOM 2448 C CA . PRO B 1 133 ? 1.828 25.141 -4.527 1 98.25 133 PRO B CA 1
ATOM 2449 C C . PRO B 1 133 ? 2.42 24.328 -3.373 1 98.25 133 PRO B C 1
ATOM 2451 O O . PRO B 1 133 ? 3.01 24.891 -2.453 1 98.25 133 PRO B O 1
ATOM 2454 N N . ILE B 1 134 ? 2.297 23 -3.406 1 98.69 134 ILE B N 1
ATOM 2455 C CA . ILE B 1 134 ? 2.859 22.125 -2.383 1 98.69 134 ILE B CA 1
ATOM 2456 C C . ILE B 1 134 ? 4.383 22.141 -2.473 1 98.69 134 ILE B C 1
ATOM 2458 O O . ILE B 1 134 ? 5.07 22.297 -1.46 1 98.69 134 ILE B O 1
ATOM 2462 N N . ALA B 1 135 ? 4.855 21.969 -3.689 1 98.56 135 ALA B N 1
ATOM 2463 C CA . ALA B 1 135 ? 6.305 21.969 -3.898 1 98.56 135 ALA B CA 1
ATOM 2464 C C . ALA B 1 135 ? 6.934 23.266 -3.402 1 98.56 135 ALA B C 1
ATOM 2466 O O . ALA B 1 135 ? 7.984 23.25 -2.758 1 98.56 135 ALA B O 1
ATOM 2467 N N . GLU B 1 136 ? 6.266 24.344 -3.678 1 98.25 136 GLU B N 1
ATOM 2468 C CA . GLU B 1 136 ? 6.77 25.656 -3.275 1 98.25 136 GLU B CA 1
ATOM 2469 C C . GLU B 1 136 ? 6.742 25.812 -1.758 1 98.25 136 GLU B C 1
ATOM 2471 O O . GLU B 1 136 ? 7.75 26.188 -1.149 1 98.25 136 GLU B O 1
ATOM 2476 N N . ALA B 1 137 ? 5.672 25.5 -1.109 1 98.69 137 ALA B N 1
ATOM 2477 C CA . ALA B 1 137 ? 5.48 25.734 0.321 1 98.69 137 ALA B CA 1
ATOM 2478 C C . ALA B 1 137 ? 6.41 24.844 1.145 1 98.69 137 ALA B C 1
ATOM 2480 O O . ALA B 1 137 ? 6.855 25.234 2.227 1 98.69 137 ALA B O 1
ATOM 2481 N N . PHE B 1 138 ? 6.754 23.656 0.566 1 98.81 138 PHE B N 1
ATOM 2482 C CA . PHE B 1 138 ? 7.555 22.703 1.325 1 98.81 138 PHE B CA 1
ATOM 2483 C C . PHE B 1 138 ? 9 22.688 0.832 1 98.81 138 PHE B C 1
ATOM 2485 O O . PHE B 1 138 ? 9.836 21.969 1.371 1 98.81 138 PHE B O 1
ATOM 2492 N N . GLY B 1 139 ? 9.305 23.453 -0.215 1 98.62 139 GLY B N 1
ATOM 2493 C CA . GLY B 1 139 ? 10.664 23.547 -0.716 1 98.62 139 GLY B CA 1
ATOM 2494 C C . GLY B 1 139 ? 11.164 22.266 -1.344 1 98.62 139 GLY B C 1
ATOM 2495 O O . GLY B 1 139 ? 12.289 21.828 -1.084 1 98.62 139 GLY B O 1
ATOM 2496 N N . LEU B 1 140 ? 10.344 21.625 -2.127 1 98.44 140 LEU B N 1
ATOM 2497 C CA . LEU B 1 140 ? 10.719 20.344 -2.723 1 98.44 140 LEU B CA 1
ATOM 2498 C C . LEU B 1 140 ? 11.695 20.562 -3.873 1 98.44 140 LEU B C 1
ATOM 2500 O O . LEU B 1 140 ? 11.445 21.375 -4.766 1 98.44 140 LEU B O 1
ATOM 2504 N N . PRO B 1 141 ? 12.773 19.891 -3.85 1 97.19 141 PRO B N 1
ATOM 2505 C CA . PRO B 1 141 ? 13.68 19.938 -5 1 97.19 141 PRO B CA 1
ATOM 2506 C C . PRO B 1 141 ? 13.133 19.188 -6.215 1 97.19 141 PRO B C 1
ATOM 2508 O O . PRO B 1 141 ? 12.133 18.484 -6.109 1 97.19 141 PRO B O 1
ATOM 2511 N N . ALA B 1 142 ? 13.875 19.375 -7.309 1 94.19 142 ALA B N 1
ATOM 2512 C CA . ALA B 1 142 ? 13.531 18.625 -8.508 1 94.19 142 ALA B CA 1
ATOM 2513 C C . ALA B 1 142 ? 13.656 17.125 -8.258 1 94.19 142 ALA B C 1
ATOM 2515 O O . ALA B 1 142 ? 14.594 16.672 -7.594 1 94.19 142 ALA B O 1
ATOM 2516 N N . GLY B 1 143 ? 12.719 16.344 -8.703 1 94.38 143 GLY B N 1
ATOM 2517 C CA . GLY B 1 143 ? 12.773 14.891 -8.562 1 94.38 143 GLY B CA 1
ATOM 2518 C C . GLY B 1 143 ? 11.992 14.375 -7.375 1 94.38 143 GLY B C 1
ATOM 2519 O O . GLY B 1 143 ? 11.742 13.172 -7.266 1 94.38 143 GLY B O 1
ATOM 2520 N N . VAL B 1 144 ? 11.734 15.289 -6.418 1 98.38 144 VAL B N 1
ATOM 2521 C CA . VAL B 1 144 ? 10.875 14.93 -5.297 1 98.38 144 VAL B CA 1
ATOM 2522 C C . VAL B 1 144 ? 9.422 15.297 -5.625 1 98.38 144 VAL B C 1
ATOM 2524 O O . VAL B 1 144 ? 9.094 16.469 -5.793 1 98.38 144 VAL B O 1
ATOM 2527 N N . GLU B 1 145 ? 8.617 14.289 -5.723 1 98.75 145 GLU B N 1
ATOM 2528 C CA . GLU B 1 145 ? 7.242 14.477 -6.164 1 98.75 145 GLU B CA 1
ATOM 2529 C C . GLU B 1 145 ? 6.262 14.289 -5.012 1 98.75 145 GLU B C 1
ATOM 2531 O O . GLU B 1 145 ? 6.238 13.234 -4.375 1 98.75 145 GLU B O 1
ATOM 2536 N N . PRO B 1 146 ? 5.469 15.336 -4.668 1 98.88 146 PRO B N 1
ATOM 2537 C CA . PRO B 1 146 ? 4.344 15.047 -3.775 1 98.88 146 PRO B CA 1
ATOM 2538 C C . PRO B 1 146 ? 3.266 14.195 -4.438 1 98.88 146 PRO B C 1
ATOM 2540 O O . PRO B 1 146 ? 2.709 14.586 -5.465 1 98.88 146 PRO B O 1
ATOM 2543 N N . VAL B 1 147 ? 2.986 13.055 -3.896 1 98.88 147 VAL B N 1
ATOM 2544 C CA . VAL B 1 147 ? 2.084 12.102 -4.527 1 98.88 147 VAL B CA 1
ATOM 2545 C C . VAL B 1 147 ? 0.734 12.109 -3.814 1 98.88 147 VAL B C 1
ATOM 2547 O O . VAL B 1 147 ? -0.312 11.969 -4.449 1 98.88 147 VAL B O 1
ATOM 2550 N N . ALA B 1 148 ? 0.758 12.305 -2.49 1 98.94 148 ALA B N 1
ATOM 2551 C CA . ALA B 1 148 ? -0.469 12.289 -1.698 1 98.94 148 ALA B CA 1
ATOM 2552 C C . ALA B 1 148 ? -0.359 13.219 -0.492 1 98.94 148 ALA B C 1
ATOM 2554 O O . ALA B 1 148 ? 0.705 13.32 0.122 1 98.94 148 ALA B O 1
ATOM 2555 N N . ILE B 1 149 ? -1.411 13.891 -0.193 1 98.94 149 ILE B N 1
ATOM 2556 C CA . ILE B 1 149 ? -1.608 14.578 1.079 1 98.94 149 ILE B CA 1
ATOM 2557 C C . ILE B 1 149 ? -2.453 13.711 2.008 1 98.94 149 ILE B C 1
ATOM 2559 O O . ILE B 1 149 ? -3.486 13.18 1.6 1 98.94 149 ILE B O 1
ATOM 2563 N N . ILE B 1 150 ? -1.996 13.57 3.238 1 98.94 150 ILE B N 1
ATOM 2564 C CA . ILE B 1 150 ? -2.705 12.766 4.227 1 98.94 150 ILE B CA 1
ATOM 2565 C C . ILE B 1 150 ? -3.119 13.641 5.406 1 98.94 150 ILE B C 1
ATOM 2567 O O . ILE B 1 150 ? -2.355 13.812 6.359 1 98.94 150 ILE B O 1
ATOM 2571 N N . PRO B 1 151 ? -4.332 14.227 5.344 1 98.94 151 PRO B N 1
ATOM 2572 C CA . PRO B 1 151 ? -4.875 14.758 6.598 1 98.94 151 PRO B CA 1
ATOM 2573 C C . PRO B 1 151 ? -5.035 13.688 7.672 1 98.94 151 PRO B C 1
ATOM 2575 O O . PRO B 1 151 ? -5.402 12.547 7.363 1 98.94 151 PRO B O 1
ATOM 2578 N N . ILE B 1 152 ? -4.715 14.023 8.906 1 98.94 152 ILE B N 1
ATOM 2579 C CA . ILE B 1 152 ? -4.754 13.039 9.984 1 98.94 152 ILE B CA 1
ATOM 2580 C C . ILE B 1 152 ? -5.246 13.703 11.266 1 98.94 152 ILE B C 1
ATOM 2582 O O . ILE B 1 152 ? -4.828 14.82 11.594 1 98.94 152 ILE B O 1
ATOM 2586 N N . GLY B 1 153 ? -6.137 13.094 11.914 1 98.94 153 GLY B N 1
ATOM 2587 C CA . GLY B 1 153 ? -6.746 13.57 13.148 1 98.94 153 GLY B CA 1
ATOM 2588 C C . GLY B 1 153 ? -7.816 12.633 13.68 1 98.94 153 GLY B C 1
ATOM 2589 O O . GLY B 1 153 ? -8.156 11.641 13.031 1 98.94 153 GLY B O 1
ATOM 2590 N N . TYR B 1 154 ? -8.273 12.969 14.828 1 98.88 154 TYR B N 1
ATOM 2591 C CA . TYR B 1 154 ? -9.375 12.188 15.383 1 98.88 154 TYR B CA 1
ATOM 2592 C C . TYR B 1 154 ? -10.688 12.531 14.695 1 98.88 154 TYR B C 1
ATOM 2594 O O . TYR B 1 154 ? -11 13.711 14.484 1 98.88 154 TYR B O 1
ATOM 2602 N N . PRO B 1 155 ? -11.438 11.492 14.273 1 98.75 155 PRO B N 1
ATOM 2603 C CA . PRO B 1 155 ? -12.734 11.781 13.641 1 98.75 155 PRO B CA 1
ATOM 2604 C C . PRO B 1 155 ? -13.672 12.578 14.539 1 98.75 155 PRO B C 1
ATOM 2606 O O . PRO B 1 155 ? -13.688 12.359 15.758 1 98.75 155 PRO B O 1
ATOM 2609 N N . ALA B 1 156 ? -14.453 13.43 13.945 1 98.5 156 ALA B N 1
ATOM 2610 C CA . ALA B 1 156 ? -15.453 14.188 14.703 1 98.5 156 ALA B CA 1
ATOM 2611 C C . ALA B 1 156 ? -16.453 13.258 15.367 1 98.5 156 ALA B C 1
ATOM 2613 O O . ALA B 1 156 ? -16.859 13.492 16.516 1 98.5 156 ALA B O 1
ATOM 2614 N N . ASP B 1 157 ? -16.875 12.227 14.625 1 97.12 157 ASP B N 1
ATOM 2615 C CA . ASP B 1 157 ? -17.734 11.164 15.133 1 97.12 157 ASP B CA 1
ATOM 2616 C C . ASP B 1 157 ? -17.094 9.789 14.922 1 97.12 157 ASP B C 1
ATOM 2618 O O . ASP B 1 157 ? -17.25 9.188 13.852 1 97.12 157 ASP B O 1
ATOM 2622 N N . PRO B 1 158 ? -16.5 9.25 15.922 1 91.44 158 PRO B N 1
ATOM 2623 C CA . PRO B 1 158 ? -15.781 7.984 15.789 1 91.44 158 PRO B CA 1
ATOM 2624 C C . PRO B 1 158 ? -16.703 6.809 15.492 1 91.44 158 PRO B C 1
ATOM 2626 O O . PRO B 1 158 ? -16.25 5.734 15.094 1 91.44 158 PRO B O 1
ATOM 2629 N N . GLN B 1 159 ? -17.969 7.027 15.609 1 89.38 159 GLN B N 1
ATOM 2630 C CA . GLN B 1 159 ? -18.922 5.941 15.391 1 89.38 159 GLN B CA 1
ATOM 2631 C C . GLN B 1 159 ? -19.438 5.953 13.961 1 89.38 159 GLN B C 1
ATOM 2633 O O . GLN B 1 159 ? -20.078 4.996 13.516 1 89.38 159 GLN B O 1
ATOM 2638 N N . ALA B 1 160 ? -19.125 6.965 13.273 1 90.38 160 ALA B N 1
ATOM 2639 C CA . ALA B 1 160 ? -19.688 7.125 11.938 1 90.38 160 ALA B CA 1
ATOM 2640 C C . ALA B 1 160 ? -18.781 6.504 10.883 1 90.38 160 ALA B C 1
ATOM 2642 O O . ALA B 1 160 ? -18.406 7.16 9.906 1 90.38 160 ALA B O 1
ATOM 2643 N N . VAL B 1 161 ? -18.391 5.27 11.055 1 94.81 161 VAL B N 1
ATOM 2644 C CA . VAL B 1 161 ? -17.609 4.559 10.047 1 94.81 161 VAL B CA 1
ATOM 2645 C C . VAL B 1 161 ? -18.531 4.086 8.922 1 94.81 161 VAL B C 1
ATOM 2647 O O . VAL B 1 161 ? -19.469 3.324 9.156 1 94.81 161 VAL B O 1
ATOM 2650 N N . PRO B 1 162 ? -18.266 4.547 7.73 1 96.06 162 PRO B N 1
ATOM 2651 C CA . PRO B 1 162 ? -19.156 4.156 6.629 1 96.06 162 PRO B CA 1
ATOM 2652 C C . PRO B 1 162 ? -19.016 2.68 6.266 1 96.06 162 PRO B C 1
ATOM 2654 O O . PRO B 1 162 ? -17.953 2.084 6.461 1 96.06 162 PRO B O 1
ATOM 2657 N N . GLU B 1 163 ? -20.078 2.205 5.73 1 93.88 163 GLU B N 1
ATOM 2658 C CA . GLU B 1 163 ? -20 0.866 5.156 1 93.88 163 GLU B CA 1
ATOM 2659 C C . GLU B 1 163 ? -19.094 0.846 3.928 1 93.88 163 GLU B C 1
ATOM 2661 O O . GLU B 1 163 ? -19.141 1.764 3.104 1 93.88 163 GLU B O 1
ATOM 2666 N N . LYS B 1 164 ? -18.297 -0.226 3.828 1 96.19 164 LYS B N 1
ATOM 2667 C CA . LYS B 1 164 ? -17.391 -0.358 2.686 1 96.19 164 LYS B CA 1
ATOM 2668 C C . LYS B 1 164 ? -18.156 -0.803 1.438 1 96.19 164 LYS B C 1
ATOM 2670 O O . LYS B 1 164 ? -18.938 -1.757 1.486 1 96.19 164 LYS B O 1
ATOM 2675 N N . LYS B 1 165 ? -18.062 -0.043 0.417 1 97.81 165 LYS B N 1
ATOM 2676 C CA . LYS B 1 165 ? -18.547 -0.439 -0.903 1 97.81 165 LYS B CA 1
ATOM 2677 C C . LYS B 1 165 ? -17.391 -0.936 -1.781 1 97.81 165 LYS B C 1
ATOM 2679 O O . LYS B 1 165 ? -16.672 -0.135 -2.369 1 97.81 165 LYS B O 1
ATOM 2684 N N . ARG B 1 166 ? -17.266 -2.264 -1.873 1 98.75 166 ARG B N 1
ATOM 2685 C CA . ARG B 1 166 ? -16.203 -2.916 -2.633 1 98.75 166 ARG B CA 1
ATOM 2686 C C . ARG B 1 166 ? -16.781 -3.936 -3.609 1 98.75 166 ARG B C 1
ATOM 2688 O O . ARG B 1 166 ? -17.828 -4.535 -3.35 1 98.75 166 ARG B O 1
ATOM 2695 N N . LYS B 1 167 ? -16.125 -4.09 -4.723 1 98.69 167 LYS B N 1
ATOM 2696 C CA . LYS B 1 167 ? -16.438 -5.199 -5.621 1 98.69 167 LYS B CA 1
ATOM 2697 C C . LYS B 1 167 ? -16.328 -6.539 -4.898 1 98.69 167 LYS B C 1
ATOM 2699 O O . LYS B 1 167 ? -15.523 -6.691 -3.979 1 98.69 167 LYS B O 1
ATOM 2704 N N . SER B 1 168 ? -17.109 -7.531 -5.328 1 98.44 168 SER B N 1
ATOM 2705 C CA . SER B 1 168 ? -17.031 -8.867 -4.75 1 98.44 168 SER B CA 1
ATOM 2706 C C . SER B 1 168 ? -15.719 -9.547 -5.109 1 98.44 168 SER B C 1
ATOM 2708 O O . SER B 1 168 ? -15.031 -9.133 -6.043 1 98.44 168 SER B O 1
ATOM 2710 N N . LEU B 1 169 ? -15.367 -10.539 -4.406 1 98.25 169 LEU B N 1
ATOM 2711 C CA . LEU B 1 169 ? -14.148 -11.281 -4.695 1 98.25 169 LEU B CA 1
ATOM 2712 C C . LEU B 1 169 ? -14.164 -11.828 -6.117 1 98.25 169 LEU B C 1
ATOM 2714 O O . LEU B 1 169 ? -13.148 -11.805 -6.812 1 98.25 169 LEU B O 1
ATOM 2718 N N . ASP B 1 170 ? -15.289 -12.312 -6.559 1 97.88 170 ASP B N 1
ATOM 2719 C CA . ASP B 1 170 ? -15.414 -12.922 -7.879 1 97.88 170 ASP B CA 1
ATOM 2720 C C . ASP B 1 170 ? -15.227 -11.883 -8.984 1 97.88 170 ASP B C 1
ATOM 2722 O O . ASP B 1 170 ? -14.914 -12.234 -10.125 1 97.88 170 ASP B O 1
ATOM 2726 N N . GLU B 1 171 ? -15.414 -10.617 -8.672 1 98.56 171 GLU B N 1
ATOM 2727 C CA . GLU B 1 171 ? -15.242 -9.539 -9.648 1 98.56 171 GLU B CA 1
ATOM 2728 C C . GLU B 1 171 ? -13.773 -9.164 -9.797 1 98.56 171 GLU B C 1
ATOM 2730 O O . GLU B 1 171 ? -13.375 -8.586 -10.812 1 98.56 171 GLU B O 1
ATOM 2735 N N . ILE B 1 172 ? -12.938 -9.562 -8.734 1 98.81 172 ILE B N 1
ATOM 2736 C CA . ILE B 1 172 ? -11.578 -9.023 -8.797 1 98.81 172 ILE B CA 1
ATOM 2737 C C . ILE B 1 172 ? -10.57 -10.172 -8.828 1 98.81 172 ILE B C 1
ATOM 2739 O O . ILE B 1 172 ? -9.367 -9.945 -8.969 1 98.81 172 ILE B O 1
ATOM 2743 N N . VAL B 1 173 ? -11.023 -11.414 -8.711 1 98.81 173 VAL B N 1
ATOM 2744 C CA . VAL B 1 173 ? -10.133 -12.57 -8.711 1 98.81 173 VAL B CA 1
ATOM 2745 C C . VAL B 1 173 ? -10.484 -13.492 -9.875 1 98.81 173 VAL B C 1
ATOM 2747 O O . VAL B 1 173 ? -11.664 -13.75 -10.133 1 98.81 173 VAL B O 1
ATOM 2750 N N . ARG B 1 174 ? -9.453 -13.898 -10.57 1 98.69 174 ARG B N 1
ATOM 2751 C CA . ARG B 1 174 ? -9.57 -14.922 -11.602 1 98.69 174 ARG B CA 1
ATOM 2752 C C . ARG B 1 174 ? -8.633 -16.094 -11.32 1 98.69 174 ARG B C 1
ATOM 2754 O O . ARG B 1 174 ? -7.453 -15.891 -11.023 1 98.69 174 ARG B O 1
ATOM 2761 N N . TRP B 1 175 ? -9.172 -17.25 -11.406 1 98 175 TRP B N 1
ATOM 2762 C CA . TRP B 1 175 ? -8.367 -18.469 -11.305 1 98 175 TRP B CA 1
ATOM 2763 C C . TRP B 1 175 ? -7.949 -18.953 -12.688 1 98 175 TRP B C 1
ATOM 2765 O O . TRP B 1 175 ? -8.789 -19.391 -13.477 1 98 175 TRP B O 1
ATOM 2775 N N . GLY B 1 176 ? -6.668 -18.797 -12.938 1 96.69 176 GLY B N 1
ATOM 2776 C CA . GLY B 1 176 ? -6.152 -19.172 -14.242 1 96.69 176 GLY B CA 1
ATOM 2777 C C . GLY B 1 176 ? -6.051 -18 -15.211 1 96.69 176 GLY B C 1
ATOM 2778 O O . GLY B 1 176 ? -5.125 -17.188 -15.117 1 96.69 176 GLY B O 1
ATOM 2779 N N . LYS B 1 177 ? -7.074 -17.828 -15.992 1 95.31 177 LYS B N 1
ATOM 2780 C CA . LYS B 1 177 ? -6.992 -16.812 -17.047 1 95.31 177 LYS B CA 1
ATOM 2781 C C . LYS B 1 177 ? -7.914 -15.633 -16.734 1 95.31 177 LYS B C 1
ATOM 2783 O O . LYS B 1 177 ? -8.859 -15.766 -15.953 1 95.31 177 LYS B O 1
ATOM 2788 N N . PHE B 1 178 ? -7.602 -14.492 -17.344 1 96.25 178 PHE B N 1
ATOM 2789 C CA . PHE B 1 178 ? -8.383 -13.266 -17.219 1 96.25 178 PHE B CA 1
ATOM 2790 C C . PHE B 1 178 ? -9.812 -13.484 -17.688 1 96.25 178 PHE B C 1
ATOM 2792 O O . PHE B 1 178 ? -10.758 -13.055 -17.016 1 96.25 178 PHE B O 1
#

InterPro domains:
  IPR000415 Nitroreductase-like [G3DSA:3.40.109.10] (5-178)
  IPR000415 Nitroreductase-like [SSF55469] (8-178)
  IPR029479 Nitroreductase [PF00881] (16-65)
  IPR029479 Nitroreductase [PF00881] (71-154)

Nearest PDB structures (foldseek):
  3ge5-assembly1_B  TM=9.094E-01  e=1.800E-17  Porphyromonas gingivalis W83
  3h4o-assembly1_A  TM=8.724E-01  e=1.240E-17  Clostridioides difficile 630
  4dn2-assembly1_B  TM=8.869E-01  e=2.157E-16  Geobacter metallireducens GS-15
  4eo3-assembly1_B  TM=8.694E-01  e=2.429E-15  Thermotoga maritima
  3qdl-assembly1_A  TM=8.225E-01  e=2.693E-11  Helicobacter pylori

Organism: NCBI:txid2094150